Protein AF-A0A6P1J1I1-F1 (afdb_monomer)

Structure (mmCIF, N/CA/C/O backbone):
data_AF-A0A6P1J1I1-F1
#
_entry.id   AF-A0A6P1J1I1-F1
#
loop_
_atom_site.group_PDB
_atom_site.id
_atom_site.type_symbol
_atom_site.label_atom_id
_atom_site.label_alt_id
_atom_site.label_comp_id
_atom_site.label_asym_id
_atom_site.label_entity_id
_atom_site.label_seq_id
_atom_site.pdbx_PDB_ins_code
_atom_site.Cartn_x
_atom_site.Cartn_y
_atom_site.Cartn_z
_atom_site.occupancy
_atom_site.B_iso_or_equiv
_atom_site.auth_seq_id
_atom_site.auth_comp_id
_a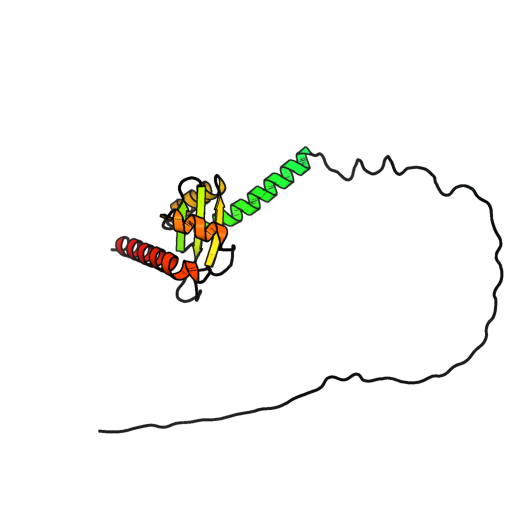tom_site.auth_asym_id
_atom_site.auth_atom_id
_atom_site.pdbx_PDB_model_num
ATOM 1 N N . MET A 1 1 ? -28.962 -5.998 49.643 1.00 39.53 1 MET A N 1
ATOM 2 C CA . MET A 1 1 ? -29.502 -7.226 49.023 1.00 39.53 1 MET A CA 1
ATOM 3 C C . MET A 1 1 ? -28.607 -7.495 47.813 1.00 39.53 1 MET A C 1
ATOM 5 O O . MET A 1 1 ? -28.705 -6.723 46.873 1.00 39.53 1 MET A O 1
ATOM 9 N N . ALA A 1 2 ? -27.535 -8.299 47.877 1.00 38.50 2 ALA A N 1
ATOM 10 C CA . ALA A 1 2 ? -27.416 -9.691 48.373 1.00 38.50 2 ALA A CA 1
ATOM 11 C C . ALA A 1 2 ? -28.240 -10.650 47.475 1.00 38.50 2 ALA A C 1
ATOM 13 O O . ALA A 1 2 ? -29.406 -10.335 47.250 1.00 38.50 2 ALA A O 1
ATOM 14 N N . ASP A 1 3 ? -27.748 -11.750 46.884 1.00 37.94 3 ASP A N 1
ATOM 15 C CA . ASP A 1 3 ? -26.465 -12.495 46.988 1.00 37.94 3 ASP A CA 1
ATOM 16 C C . ASP A 1 3 ? -25.993 -12.979 45.582 1.00 37.94 3 ASP A C 1
ATOM 18 O O . ASP A 1 3 ? -26.804 -12.996 44.662 1.00 37.94 3 ASP A O 1
ATOM 22 N N . VAL A 1 4 ? -24.729 -13.282 45.215 1.00 47.44 4 VAL A N 1
ATOM 23 C CA . VAL A 1 4 ? -23.478 -13.784 45.862 1.00 47.44 4 VAL A CA 1
ATOM 24 C C . VAL A 1 4 ? -23.181 -15.292 45.627 1.00 47.44 4 VAL A C 1
ATOM 26 O O . VAL A 1 4 ? -23.232 -16.114 46.529 1.00 47.44 4 VAL A O 1
ATOM 29 N N . GLY A 1 5 ? -22.764 -15.621 44.388 1.00 36.84 5 GLY A N 1
ATOM 30 C CA . GLY A 1 5 ? -21.644 -16.541 44.068 1.00 36.84 5 GLY A CA 1
ATOM 31 C C . GLY A 1 5 ? -21.771 -18.080 44.194 1.00 36.84 5 GLY A C 1
ATOM 32 O O . GLY A 1 5 ? -22.047 -18.610 45.263 1.00 36.84 5 GLY A O 1
ATOM 33 N N . HIS A 1 6 ? -21.370 -18.799 43.129 1.00 41.72 6 HIS A N 1
ATOM 34 C CA . HIS A 1 6 ? -20.677 -20.115 43.148 1.00 41.72 6 HIS A CA 1
ATOM 35 C C . HIS A 1 6 ? -20.050 -20.361 41.752 1.00 41.72 6 HIS A C 1
ATOM 37 O O . HIS A 1 6 ? -20.768 -20.356 40.762 1.00 41.72 6 HIS A O 1
ATOM 43 N N . THR A 1 7 ? -18.732 -20.360 41.512 1.00 42.22 7 THR A N 1
ATOM 44 C CA . THR A 1 7 ? -17.656 -21.312 41.887 1.00 42.22 7 THR A CA 1
ATOM 45 C C . THR A 1 7 ? -17.843 -22.768 41.441 1.00 42.22 7 THR A C 1
ATOM 47 O O . THR A 1 7 ? -18.512 -23.543 42.116 1.00 42.22 7 THR A O 1
ATOM 50 N N . ALA A 1 8 ? -17.090 -23.181 40.410 1.00 42.81 8 ALA A N 1
ATOM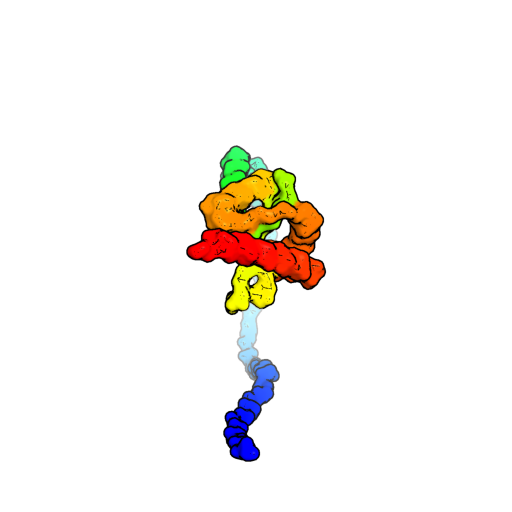 51 C CA . ALA A 1 8 ? -16.662 -24.570 40.211 1.00 42.81 8 ALA A CA 1
ATOM 52 C C . ALA A 1 8 ? -15.301 -24.635 39.478 1.00 42.81 8 ALA A C 1
ATOM 54 O O . ALA A 1 8 ? -15.210 -24.374 38.283 1.00 42.81 8 ALA A O 1
ATOM 55 N N . LYS A 1 9 ? -14.231 -24.995 40.203 1.00 42.97 9 LYS A N 1
ATOM 56 C CA . LYS A 1 9 ? -12.929 -25.403 39.634 1.00 42.97 9 LYS A CA 1
ATOM 57 C C . LYS A 1 9 ? -12.929 -26.919 39.407 1.00 42.97 9 LYS A C 1
ATOM 59 O O . LYS A 1 9 ? -13.390 -27.626 40.300 1.00 42.97 9 LYS A O 1
ATOM 64 N N . ARG A 1 10 ? -12.335 -27.406 38.307 1.00 41.28 10 ARG A N 1
ATOM 65 C CA . ARG A 1 10 ? -11.807 -28.780 38.076 1.00 41.28 10 ARG A CA 1
ATOM 66 C C . ARG A 1 10 ? -11.287 -28.859 36.624 1.00 41.28 10 ARG A C 1
ATOM 68 O O . ARG A 1 10 ? -11.954 -28.322 35.753 1.00 41.28 10 ARG A O 1
ATOM 75 N N . SER A 1 11 ? -10.136 -29.442 36.276 1.00 38.06 11 SER A N 1
ATOM 76 C CA . SER A 1 11 ? -9.112 -30.172 37.051 1.00 38.06 11 SER A CA 1
ATOM 77 C C . SER A 1 11 ? -7.730 -30.016 36.392 1.00 38.06 11 SER A C 1
ATOM 79 O O . SER A 1 11 ? -7.655 -29.839 35.180 1.00 38.06 11 SER A O 1
ATOM 81 N N . LEU A 1 12 ? -6.643 -30.158 37.161 1.00 36.09 12 LEU A N 1
ATOM 82 C CA . LEU A 1 12 ? -5.294 -30.361 36.611 1.00 36.09 12 LEU A CA 1
ATOM 83 C C . LEU A 1 12 ? -5.054 -31.833 36.234 1.00 36.09 12 LEU A C 1
ATOM 85 O O . LEU A 1 12 ? -5.443 -32.710 36.996 1.00 36.09 12 LEU A O 1
ATOM 89 N N . PHE A 1 13 ? -4.315 -32.052 35.144 1.00 32.00 13 PHE A N 1
ATOM 90 C CA . PHE A 1 13 ? -3.411 -33.180 34.839 1.00 32.00 13 PHE A CA 1
ATOM 91 C C . PHE A 1 13 ? -2.512 -32.655 33.696 1.00 32.00 13 PHE A C 1
ATOM 93 O O . PHE A 1 13 ? -3.049 -32.256 32.671 1.00 32.00 13 PHE A O 1
ATOM 100 N N . PHE A 1 14 ? -1.188 -32.481 33.769 1.00 31.92 14 PHE A N 1
ATOM 101 C CA . PHE A 1 14 ? -0.131 -32.971 34.668 1.00 31.92 14 PHE A CA 1
ATOM 102 C C . PHE A 1 14 ? 0.238 -34.461 34.534 1.00 31.92 14 PHE A C 1
ATOM 104 O O . PHE A 1 14 ? 0.086 -35.249 35.461 1.00 31.92 14 PHE A O 1
ATOM 111 N N . ALA A 1 15 ? 0.773 -34.804 33.357 1.00 35.53 15 ALA A N 1
ATOM 112 C CA . ALA A 1 15 ? 1.683 -35.921 33.062 1.00 35.53 15 ALA A CA 1
ATOM 113 C C . ALA A 1 15 ? 2.287 -35.681 31.653 1.00 35.53 15 ALA A C 1
ATOM 115 O O . ALA A 1 15 ? 1.593 -35.125 30.808 1.00 35.53 15 ALA A O 1
ATOM 116 N N . ALA A 1 16 ? 3.520 -36.053 31.300 1.00 36.00 16 ALA A N 1
ATOM 117 C CA . ALA A 1 16 ? 4.703 -36.404 32.092 1.00 36.00 16 ALA A CA 1
ATOM 118 C C . ALA A 1 16 ? 5.974 -36.183 31.231 1.00 36.00 16 ALA A C 1
ATOM 120 O O . ALA A 1 16 ? 5.897 -36.019 30.014 1.00 36.00 16 ALA A O 1
ATOM 121 N N . THR A 1 17 ? 7.138 -36.149 31.876 1.00 34.81 17 THR A N 1
ATOM 122 C CA . THR A 1 17 ? 8.461 -35.844 31.298 1.00 34.81 17 THR A CA 1
ATOM 123 C C . THR A 1 17 ? 9.127 -37.053 30.608 1.00 34.81 17 THR A C 1
ATOM 125 O O . THR A 1 17 ? 8.854 -38.183 30.999 1.00 34.81 17 THR A O 1
ATOM 128 N N . LEU A 1 18 ? 10.120 -36.788 29.733 1.00 35.31 18 LEU A N 1
ATOM 129 C CA . LEU A 1 18 ? 11.154 -37.722 29.202 1.00 35.31 18 LEU A CA 1
ATOM 130 C C . LEU A 1 18 ? 10.646 -38.770 28.174 1.00 35.31 18 LEU A C 1
ATOM 132 O O . LEU A 1 18 ? 9.572 -39.328 28.319 1.00 35.31 18 LEU A O 1
ATOM 136 N N . LEU A 1 19 ? 11.367 -39.085 27.086 1.00 37.41 19 LEU A N 1
ATOM 137 C CA . LEU A 1 19 ? 12.728 -39.638 27.115 1.00 37.41 19 LEU A CA 1
ATOM 138 C C . LEU A 1 19 ? 13.515 -39.461 25.790 1.00 37.41 19 LEU A C 1
ATOM 140 O O . LEU A 1 19 ? 13.065 -39.866 24.722 1.00 37.41 19 LEU A O 1
ATOM 144 N N . TYR A 1 20 ? 14.748 -38.952 25.893 1.00 34.72 20 TYR A N 1
ATOM 145 C CA . TYR A 1 20 ? 15.825 -39.113 24.902 1.00 34.72 20 TYR A CA 1
ATOM 146 C C . TYR A 1 20 ? 16.623 -40.390 25.246 1.00 34.72 20 TYR A C 1
ATOM 148 O O . TYR A 1 20 ? 17.191 -40.446 26.333 1.00 34.72 20 TYR A O 1
ATOM 156 N N . ALA A 1 21 ? 16.701 -41.378 24.345 1.00 36.56 21 ALA A N 1
ATOM 157 C CA . ALA A 1 21 ? 17.720 -42.452 24.280 1.00 36.56 21 ALA A CA 1
ATOM 158 C C . ALA A 1 21 ? 17.437 -43.290 23.012 1.00 36.56 21 ALA A C 1
ATOM 160 O O . ALA A 1 21 ? 16.301 -43.691 22.794 1.00 36.56 21 ALA A O 1
ATOM 161 N N . TRP A 1 22 ? 18.347 -43.518 22.061 1.00 32.12 22 TRP A N 1
ATOM 162 C CA . TRP A 1 22 ? 19.672 -44.146 22.185 1.00 32.12 22 TRP A CA 1
ATOM 163 C C . TRP A 1 22 ? 19.600 -45.576 22.748 1.00 32.12 22 TRP A C 1
ATOM 165 O O . TRP A 1 22 ? 19.985 -45.830 23.886 1.00 32.12 22 TRP A O 1
ATOM 175 N N . CYS A 1 23 ? 19.111 -46.522 21.935 1.00 36.12 23 CYS A N 1
ATOM 176 C CA . CYS A 1 23 ? 19.274 -47.951 22.203 1.00 36.12 23 CYS A CA 1
ATOM 177 C C . CYS A 1 23 ? 20.379 -48.530 21.309 1.00 36.12 23 CYS A C 1
ATOM 179 O O . CYS A 1 23 ? 20.269 -48.596 20.086 1.00 36.12 23 CYS A O 1
ATOM 181 N N . ASN A 1 24 ? 21.473 -48.892 21.966 1.00 35.53 24 ASN A N 1
ATOM 182 C CA . ASN A 1 24 ? 22.699 -49.439 21.409 1.00 35.53 24 ASN A CA 1
ATOM 183 C C . ASN A 1 24 ? 22.526 -50.956 21.191 1.00 35.53 24 ASN A C 1
ATOM 185 O O . ASN A 1 24 ? 22.107 -51.648 22.116 1.00 35.53 24 ASN A O 1
ATOM 189 N N . CYS A 1 25 ? 22.846 -51.484 20.003 1.00 32.28 25 CYS A N 1
ATOM 190 C CA . CYS A 1 25 ? 22.732 -52.916 19.696 1.00 32.28 25 CYS A CA 1
ATOM 191 C C . CYS A 1 25 ? 24.128 -53.521 19.443 1.00 32.28 25 CYS A C 1
ATOM 193 O O . CYS A 1 25 ? 24.715 -53.260 18.389 1.00 32.28 25 CYS A O 1
ATOM 195 N N . PRO A 1 26 ? 24.705 -54.285 20.394 1.00 47.47 26 PRO A N 1
ATOM 196 C CA . PRO A 1 26 ? 26.099 -54.707 20.301 1.00 47.47 26 PRO A CA 1
ATOM 197 C C . PRO A 1 26 ? 26.310 -56.195 19.938 1.00 47.47 26 PRO A C 1
ATOM 199 O O . PRO A 1 26 ? 25.686 -57.086 20.506 1.00 47.47 26 PRO A O 1
ATOM 202 N N . ARG A 1 27 ? 27.379 -56.421 19.151 1.00 38.16 27 ARG A N 1
ATOM 203 C CA . ARG A 1 27 ? 28.412 -57.478 19.330 1.00 38.16 27 ARG A CA 1
ATOM 204 C C . ARG A 1 27 ? 28.373 -58.797 18.509 1.00 38.16 27 ARG A C 1
ATOM 206 O O . 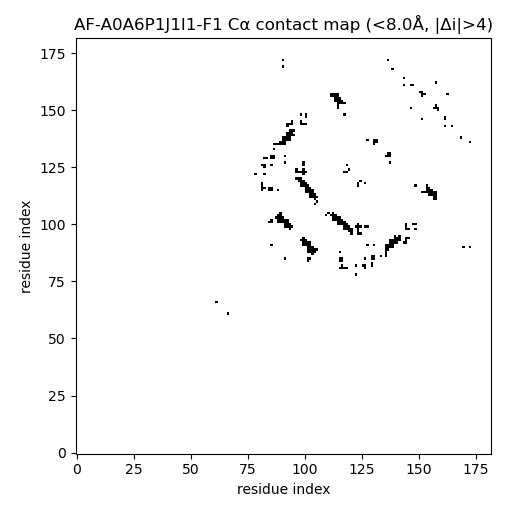ARG A 1 27 ? 27.937 -59.830 18.989 1.00 38.16 27 ARG A O 1
ATOM 213 N N . M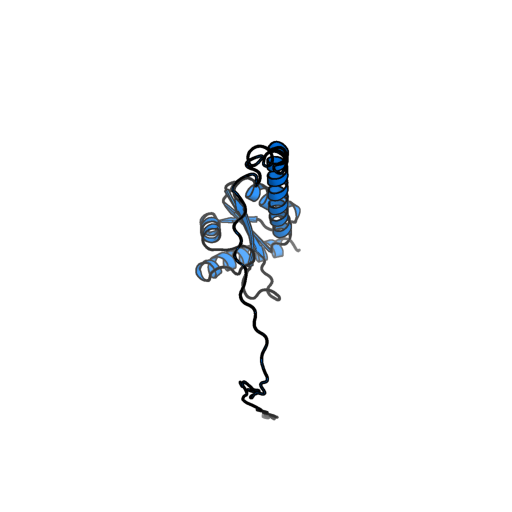ET A 1 28 ? 29.117 -58.745 17.391 1.00 33.81 28 MET A N 1
ATOM 214 C CA . MET A 1 28 ? 30.223 -59.646 16.952 1.00 33.81 28 MET A CA 1
ATOM 215 C C . MET A 1 28 ? 30.020 -61.142 16.601 1.00 33.81 28 MET A C 1
ATOM 217 O O . MET A 1 28 ? 29.488 -61.931 17.369 1.00 33.81 28 MET A O 1
ATOM 221 N N . GLY A 1 29 ? 30.696 -61.535 15.505 1.00 32.44 29 GLY A N 1
ATOM 222 C CA . GLY A 1 29 ? 31.036 -62.911 15.095 1.00 32.44 29 GLY A CA 1
ATOM 223 C C . GLY A 1 29 ? 31.201 -62.993 13.564 1.00 32.44 29 GLY A C 1
ATOM 224 O O . GLY A 1 29 ? 30.211 -63.170 12.876 1.00 32.44 29 GLY A O 1
ATOM 225 N N . SER A 1 30 ? 32.326 -62.644 12.923 1.00 33.50 30 SER A N 1
ATOM 226 C CA . SER A 1 30 ? 33.697 -63.197 12.981 1.00 33.50 30 SER A CA 1
ATOM 227 C C . SER A 1 30 ? 33.860 -64.599 12.372 1.00 33.50 30 SER A C 1
ATOM 229 O O . SER A 1 30 ? 33.752 -65.582 13.096 1.00 33.50 30 SER A O 1
ATOM 231 N N . SER A 1 31 ? 34.204 -64.665 11.077 1.00 34.97 31 SER A N 1
ATOM 232 C CA . SER A 1 31 ? 35.048 -65.684 10.406 1.00 34.97 31 SER A CA 1
ATOM 233 C C . SER A 1 31 ? 35.001 -65.429 8.885 1.00 34.97 31 SER A C 1
ATOM 235 O O . SER A 1 31 ? 33.916 -65.176 8.379 1.00 34.97 31 SER A O 1
ATOM 237 N N . ALA A 1 32 ? 36.022 -65.524 8.033 1.00 39.34 32 ALA A N 1
ATOM 238 C CA . ALA A 1 32 ? 37.486 -65.474 8.068 1.00 39.34 32 ALA A CA 1
ATOM 239 C C . ALA A 1 32 ? 37.951 -65.776 6.616 1.00 39.34 32 ALA A C 1
ATOM 241 O O . ALA A 1 32 ? 37.249 -66.476 5.890 1.00 39.34 32 ALA A O 1
ATOM 242 N N . ASN A 1 33 ? 39.173 -65.358 6.256 1.00 38.25 33 ASN A N 1
ATOM 243 C CA . ASN A 1 33 ? 39.980 -65.831 5.107 1.00 38.25 33 ASN A CA 1
ATOM 244 C C . ASN A 1 33 ? 39.569 -65.413 3.679 1.00 38.25 33 ASN A C 1
ATOM 246 O O . ASN A 1 33 ? 38.405 -65.474 3.306 1.00 38.25 33 ASN A O 1
ATOM 250 N N . GLY A 1 34 ? 40.563 -65.104 2.822 1.00 33.34 34 GLY A N 1
ATOM 251 C CA . GLY A 1 34 ? 40.293 -65.170 1.376 1.00 33.34 34 GLY A CA 1
ATOM 252 C C . GLY A 1 34 ? 41.222 -64.543 0.332 1.00 33.34 34 GLY A C 1
ATOM 253 O O . GLY A 1 34 ? 40.913 -64.723 -0.832 1.00 33.34 34 GLY A O 1
ATOM 254 N N . ILE A 1 35 ? 42.301 -63.830 0.689 1.00 38.91 35 ILE A N 1
ATOM 255 C CA . ILE A 1 35 ? 43.495 -63.520 -0.146 1.00 38.91 35 ILE A CA 1
ATOM 256 C C . ILE A 1 35 ? 43.317 -63.501 -1.692 1.00 38.91 35 ILE A C 1
ATOM 258 O O . ILE A 1 35 ? 43.264 -64.557 -2.322 1.00 38.91 35 ILE A O 1
ATOM 262 N N . LYS A 1 36 ? 43.507 -62.325 -2.318 1.00 36.47 36 LYS A N 1
ATOM 263 C CA . LYS A 1 36 ? 44.490 -62.143 -3.418 1.00 36.47 36 LYS A CA 1
ATOM 264 C C . LYS A 1 36 ? 44.707 -60.664 -3.763 1.00 36.47 36 LYS A C 1
ATOM 266 O O . LYS A 1 36 ? 43.892 -60.045 -4.437 1.00 36.47 36 LYS A O 1
ATOM 271 N N . LEU A 1 37 ? 45.848 -60.120 -3.328 1.00 38.66 37 LEU A N 1
ATOM 272 C CA . LEU A 1 37 ? 46.487 -59.004 -4.029 1.00 38.66 37 LEU A CA 1
ATOM 273 C C . LEU A 1 37 ? 47.228 -59.557 -5.257 1.00 38.66 37 LEU A C 1
ATOM 275 O O . LEU A 1 37 ? 47.770 -60.661 -5.212 1.00 38.66 37 LEU A O 1
ATOM 279 N N . GLY A 1 38 ? 47.268 -58.759 -6.323 1.00 37.44 38 GLY A N 1
ATOM 280 C CA . GLY A 1 38 ? 47.781 -59.128 -7.644 1.00 37.44 38 GLY A CA 1
ATOM 281 C C . GLY A 1 38 ? 46.665 -58.951 -8.684 1.00 37.44 38 GLY A C 1
ATOM 282 O O . GLY A 1 38 ? 45.599 -59.529 -8.524 1.00 37.44 38 GLY A O 1
ATOM 283 N N . THR A 1 39 ? 46.804 -58.128 -9.724 1.00 38.72 39 THR A N 1
ATOM 284 C CA . THR A 1 39 ? 48.052 -57.717 -10.389 1.00 38.72 39 THR A CA 1
ATOM 285 C C . THR A 1 39 ? 47.975 -56.264 -10.860 1.00 38.72 39 THR A C 1
ATOM 287 O O . THR A 1 39 ? 47.004 -55.871 -11.500 1.00 38.72 39 THR A O 1
ATOM 290 N N . ILE A 1 40 ? 49.027 -55.479 -10.611 1.00 49.28 40 ILE A N 1
ATOM 291 C CA . ILE A 1 40 ? 49.252 -54.215 -11.324 1.00 49.28 40 ILE A CA 1
ATOM 292 C C . ILE A 1 40 ? 49.865 -54.575 -12.681 1.00 49.28 40 ILE A C 1
ATOM 294 O O . ILE A 1 40 ? 50.998 -55.049 -12.728 1.00 49.28 40 ILE A O 1
ATOM 298 N N . ILE A 1 41 ? 49.134 -54.349 -13.775 1.00 40.66 41 ILE A N 1
ATOM 299 C CA . ILE A 1 41 ? 49.684 -54.389 -15.137 1.00 40.66 41 ILE A CA 1
ATOM 300 C C . ILE A 1 41 ? 49.445 -53.012 -15.770 1.00 40.66 41 ILE A C 1
ATOM 302 O O . ILE A 1 41 ? 48.287 -52.618 -15.919 1.00 40.66 41 ILE A O 1
ATOM 306 N N . PRO A 1 42 ? 50.496 -52.254 -16.126 1.00 48.75 42 PRO A N 1
ATOM 307 C CA . PRO A 1 42 ? 50.337 -50.958 -16.767 1.00 48.75 42 PRO A CA 1
ATOM 308 C C . PRO A 1 42 ? 50.083 -51.136 -18.268 1.00 48.75 42 PRO A C 1
ATOM 310 O O . PRO A 1 42 ? 50.887 -51.755 -18.964 1.00 48.75 42 PRO A O 1
ATOM 313 N N . VAL A 1 43 ? 49.011 -50.539 -18.794 1.00 48.44 43 VAL A N 1
ATOM 314 C CA . VAL A 1 43 ? 48.782 -50.448 -20.245 1.00 48.44 43 VAL A CA 1
ATOM 315 C C . VAL A 1 43 ? 48.624 -49.002 -20.710 1.00 48.44 43 VAL A C 1
ATOM 317 O O . VAL A 1 43 ? 47.560 -48.404 -20.643 1.00 48.44 43 VAL A O 1
ATOM 320 N N . SER A 1 44 ? 49.750 -48.495 -21.215 1.00 39.97 44 SER A N 1
ATOM 321 C CA . SER A 1 44 ? 49.895 -47.580 -22.353 1.00 39.97 44 SER A CA 1
ATOM 322 C C . SER A 1 44 ? 49.021 -46.321 -22.438 1.00 39.97 44 SER A C 1
ATOM 324 O O . SER A 1 44 ? 47.861 -46.345 -22.837 1.00 39.97 44 SER A O 1
ATOM 326 N N . SER A 1 45 ? 49.695 -45.178 -22.313 1.00 55.50 45 SER A N 1
ATOM 327 C CA . SER A 1 45 ? 49.236 -43.867 -22.770 1.00 55.50 45 SER A CA 1
ATOM 328 C C . SER A 1 45 ? 48.818 -43.849 -24.250 1.00 55.50 45 SER A C 1
ATOM 330 O O . SER A 1 45 ? 49.677 -43.790 -25.142 1.00 55.50 45 SER A O 1
ATOM 332 N N . ARG A 1 46 ? 47.504 -43.808 -24.504 1.00 50.81 46 ARG A N 1
ATOM 333 C CA . ARG A 1 46 ? 46.851 -42.996 -25.549 1.00 50.81 46 ARG A CA 1
ATOM 334 C C . ARG A 1 46 ? 45.320 -43.078 -25.438 1.00 50.81 46 ARG A C 1
ATOM 336 O O . ARG A 1 46 ? 44.778 -44.065 -24.965 1.00 50.81 46 ARG A O 1
ATOM 343 N N . ASP A 1 47 ? 44.664 -42.009 -25.881 1.00 47.91 47 ASP A N 1
ATOM 344 C CA . ASP A 1 47 ? 43.258 -41.977 -26.307 1.00 47.91 47 ASP A CA 1
ATOM 345 C C . ASP A 1 47 ? 42.141 -42.180 -25.259 1.00 47.91 47 ASP A C 1
ATOM 347 O O . ASP A 1 47 ? 41.211 -42.955 -25.461 1.00 47.91 47 ASP A O 1
ATOM 351 N N . ILE A 1 48 ? 42.108 -41.318 -24.232 1.00 47.03 48 ILE A N 1
ATOM 352 C CA . ILE A 1 48 ? 40.818 -40.812 -23.712 1.00 47.03 48 ILE A CA 1
ATOM 353 C C . ILE A 1 48 ? 40.611 -39.361 -24.177 1.00 47.03 48 ILE A C 1
ATOM 355 O O . ILE A 1 48 ? 40.882 -38.387 -23.482 1.00 47.03 48 ILE A O 1
ATOM 359 N N . ILE A 1 49 ? 40.160 -39.272 -25.432 1.00 52.16 49 ILE A N 1
ATOM 360 C CA . ILE A 1 49 ? 39.254 -38.259 -26.004 1.00 52.16 49 ILE A CA 1
ATOM 361 C C . ILE A 1 49 ? 39.541 -36.799 -25.597 1.00 52.16 49 ILE A C 1
ATOM 363 O O . ILE A 1 49 ? 38.793 -36.144 -24.873 1.00 52.16 49 ILE A O 1
ATOM 367 N N . LYS A 1 50 ? 40.592 -36.232 -26.199 1.00 49.91 50 LYS A N 1
ATOM 368 C CA . LYS A 1 50 ? 40.891 -34.788 -26.201 1.00 49.91 50 LYS A CA 1
ATOM 369 C C . LYS A 1 50 ? 40.072 -34.033 -27.269 1.00 49.91 50 LYS A C 1
ATOM 371 O O . LYS A 1 50 ? 40.637 -33.293 -28.070 1.00 49.91 50 LYS A O 1
ATOM 376 N N . ILE A 1 51 ? 38.752 -34.242 -27.336 1.00 51.16 51 ILE A N 1
ATOM 377 C CA . ILE A 1 51 ? 37.863 -33.595 -28.324 1.00 51.16 51 ILE A CA 1
ATOM 378 C C . ILE A 1 51 ? 36.515 -33.214 -27.676 1.00 51.16 51 ILE A C 1
ATOM 380 O O . ILE A 1 51 ? 35.938 -34.006 -26.944 1.00 51.16 51 ILE A O 1
ATOM 384 N N . ALA A 1 52 ? 36.006 -32.020 -28.026 1.00 45.62 52 ALA A N 1
ATOM 385 C CA . ALA A 1 52 ? 34.612 -31.534 -27.909 1.00 45.62 52 ALA A CA 1
ATOM 386 C C . ALA A 1 52 ? 34.191 -30.556 -26.781 1.00 45.62 52 ALA A C 1
ATOM 388 O O . ALA A 1 52 ? 33.116 -29.964 -26.919 1.00 45.62 52 ALA A O 1
ATOM 389 N N . SER A 1 53 ? 35.014 -30.214 -25.779 1.00 41.03 53 SER A N 1
ATOM 390 C CA . SER A 1 53 ? 34.655 -29.174 -24.774 1.00 41.03 53 SER A CA 1
ATOM 391 C C . SER A 1 53 ? 34.745 -27.716 -25.288 1.00 41.03 53 SER A C 1
ATOM 393 O O . SER A 1 53 ? 35.255 -26.822 -24.613 1.00 41.03 53 SER A O 1
ATOM 395 N N . SER A 1 54 ? 34.272 -27.450 -26.510 1.00 47.81 54 SER A N 1
ATOM 396 C CA . SER A 1 54 ? 34.142 -26.091 -27.079 1.00 47.81 54 SER A CA 1
ATOM 397 C C . SER A 1 54 ? 33.008 -25.935 -28.108 1.00 47.81 54 SER A C 1
ATOM 399 O O . SER A 1 54 ? 32.882 -24.873 -28.715 1.00 47.81 54 SER A O 1
ATOM 401 N N . LYS A 1 55 ? 32.176 -26.967 -28.340 1.00 46.06 55 LYS A N 1
ATOM 402 C CA . LYS A 1 55 ? 31.052 -26.910 -29.305 1.00 46.06 55 LYS A CA 1
ATOM 403 C C . LYS A 1 55 ? 29.708 -27.442 -28.774 1.00 46.06 55 LYS A C 1
ATOM 405 O O . LYS A 1 55 ? 28.772 -27.567 -29.551 1.00 46.06 55 LYS A O 1
ATOM 410 N N . ALA A 1 56 ? 29.584 -27.676 -27.464 1.00 41.06 56 ALA A N 1
ATOM 411 C CA . ALA A 1 56 ? 28.359 -28.177 -26.817 1.00 41.06 56 ALA A CA 1
ATOM 412 C C . ALA A 1 56 ? 27.727 -27.205 -25.790 1.00 41.06 56 ALA A C 1
ATOM 414 O O . ALA A 1 56 ? 26.864 -27.601 -25.020 1.00 41.06 56 ALA A O 1
ATOM 415 N N . TYR A 1 57 ? 28.122 -25.924 -25.792 1.00 47.03 57 TYR A N 1
ATOM 416 C CA . TYR A 1 57 ? 27.567 -24.874 -24.911 1.00 47.03 57 TYR A CA 1
ATOM 417 C C . TYR A 1 57 ? 26.743 -23.802 -25.655 1.00 47.03 57 TYR A C 1
ATOM 419 O O . TYR A 1 57 ? 26.435 -22.762 -25.092 1.00 47.03 57 TYR A O 1
ATOM 427 N N . LYS A 1 58 ? 26.373 -24.034 -26.925 1.00 51.12 58 LYS A N 1
ATOM 428 C CA . LYS A 1 58 ? 25.661 -23.050 -27.774 1.00 51.12 58 LYS A CA 1
ATOM 429 C C . LYS A 1 58 ? 24.207 -23.413 -28.121 1.00 51.12 58 LYS A C 1
ATOM 431 O O . LYS A 1 58 ? 23.641 -22.815 -29.026 1.00 51.12 58 LYS A O 1
ATOM 436 N N . GLN A 1 59 ? 23.621 -24.409 -27.451 1.00 50.22 59 GLN A N 1
ATOM 437 C CA . GLN A 1 59 ? 22.241 -24.867 -27.713 1.00 50.22 59 GLN A CA 1
ATOM 438 C C . GLN A 1 59 ? 21.360 -24.989 -26.455 1.00 50.22 59 GLN A C 1
ATOM 440 O O . GLN A 1 59 ? 20.155 -25.171 -26.583 1.00 50.22 59 GLN A O 1
ATOM 445 N N . ALA A 1 60 ? 21.924 -24.856 -25.248 1.00 54.88 60 ALA A N 1
ATOM 446 C CA . ALA A 1 60 ? 21.148 -24.797 -24.001 1.00 54.88 60 ALA A CA 1
ATOM 447 C C . ALA A 1 60 ? 20.657 -23.372 -23.670 1.00 54.88 60 ALA A C 1
ATOM 449 O O . ALA A 1 60 ? 19.702 -23.191 -22.916 1.00 54.88 60 ALA A O 1
ATOM 450 N N . GLU A 1 61 ? 21.296 -22.354 -24.250 1.00 56.34 61 GLU A N 1
ATOM 451 C CA . GLU A 1 61 ? 20.859 -20.964 -24.172 1.00 56.34 61 GLU A CA 1
ATOM 452 C C . GLU A 1 61 ? 19.899 -20.691 -25.332 1.00 56.34 61 GLU A C 1
ATOM 454 O O . GLU A 1 61 ? 20.321 -20.441 -26.460 1.00 56.34 61 GLU A O 1
ATOM 459 N N . GLY A 1 62 ? 18.594 -20.782 -25.060 1.00 62.84 62 GLY A N 1
ATOM 460 C CA . GLY A 1 62 ? 17.577 -20.297 -25.994 1.00 62.84 62 GLY A CA 1
ATOM 461 C C . GLY A 1 62 ? 17.780 -18.809 -26.300 1.00 62.84 62 GLY A C 1
ATOM 462 O O . GLY A 1 62 ? 18.335 -18.086 -25.469 1.00 62.84 62 GLY A O 1
ATOM 463 N N . ASP A 1 63 ? 17.323 -18.380 -27.481 1.00 79.88 63 ASP A N 1
ATOM 464 C CA . ASP A 1 63 ? 17.527 -17.033 -28.033 1.00 79.88 63 ASP A CA 1
ATOM 465 C C . ASP A 1 63 ? 17.424 -15.934 -26.949 1.00 79.88 63 ASP A C 1
ATOM 467 O O . ASP A 1 63 ? 16.448 -15.925 -26.182 1.00 79.88 63 ASP A O 1
ATOM 471 N N . PRO A 1 64 ? 18.405 -15.011 -26.843 1.00 78.81 64 PRO A N 1
ATOM 472 C CA . PRO A 1 64 ? 18.375 -13.949 -25.842 1.00 78.81 64 PRO A CA 1
ATOM 473 C C . PRO A 1 64 ? 17.066 -13.151 -25.868 1.00 78.81 64 PRO A C 1
ATOM 475 O O . PRO A 1 64 ? 16.583 -12.769 -24.804 1.00 78.81 64 PRO A O 1
ATOM 478 N N . HIS A 1 65 ? 16.435 -12.968 -27.030 1.00 80.38 65 HIS A N 1
ATOM 479 C CA . HIS A 1 65 ? 15.128 -12.330 -27.159 1.00 80.38 65 HIS A CA 1
ATOM 480 C C . HIS A 1 65 ? 14.036 -13.095 -26.393 1.00 80.38 65 HIS A C 1
ATOM 482 O O . HIS A 1 65 ? 13.303 -12.497 -25.607 1.00 80.38 65 HIS A O 1
ATOM 488 N N . ILE A 1 66 ? 13.998 -14.428 -26.505 1.00 80.31 66 ILE A N 1
ATOM 489 C CA . ILE A 1 66 ? 13.078 -15.294 -25.747 1.00 80.31 66 ILE A CA 1
ATOM 490 C C . ILE A 1 66 ? 13.397 -15.256 -24.245 1.00 80.31 66 ILE A C 1
ATOM 492 O O . ILE A 1 66 ? 12.484 -15.248 -23.418 1.00 80.31 66 ILE A O 1
ATOM 496 N N . LYS A 1 67 ? 14.676 -15.181 -23.853 1.00 81.69 67 LYS A N 1
ATOM 497 C CA . LYS A 1 67 ? 15.073 -15.014 -22.442 1.00 81.69 67 LYS A CA 1
ATOM 498 C C . LYS A 1 67 ? 14.608 -13.666 -21.874 1.00 81.69 67 LYS A C 1
ATOM 500 O O . LYS A 1 67 ? 14.088 -13.628 -20.759 1.00 81.69 67 LYS A O 1
ATOM 505 N N . HIS A 1 68 ? 14.750 -12.581 -22.636 1.00 85.88 68 HIS A N 1
ATOM 506 C CA . HIS A 1 68 ? 14.260 -11.253 -22.261 1.00 85.88 68 HIS A CA 1
ATOM 507 C C . HIS A 1 68 ? 12.729 -11.212 -22.186 1.00 85.88 68 HIS A C 1
ATOM 509 O O . HIS A 1 68 ? 12.200 -10.754 -21.177 1.00 85.88 68 HIS A O 1
ATOM 515 N N . GLN A 1 69 ? 12.025 -11.768 -23.175 1.00 85.69 69 GLN A N 1
ATOM 516 C CA . GLN A 1 69 ? 10.563 -11.845 -23.198 1.00 85.69 69 GLN A CA 1
ATOM 517 C C . GLN A 1 69 ? 10.011 -12.654 -22.014 1.00 85.69 69 GLN A C 1
ATOM 519 O O . GLN A 1 69 ? 9.098 -12.200 -21.330 1.00 85.69 69 GLN A O 1
ATOM 524 N N . ARG A 1 70 ? 10.605 -13.816 -21.699 1.00 83.44 70 ARG A N 1
ATOM 525 C CA . ARG A 1 70 ? 10.216 -14.625 -20.528 1.00 83.44 70 ARG A CA 1
ATOM 526 C C . ARG A 1 70 ? 10.474 -13.900 -19.207 1.00 83.44 70 ARG A C 1
ATOM 528 O O . ARG A 1 70 ? 9.667 -14.023 -18.291 1.00 83.44 70 ARG A O 1
ATOM 535 N N . LYS A 1 71 ? 11.570 -13.135 -19.101 1.00 86.94 71 LYS A N 1
ATOM 536 C CA . LYS A 1 71 ? 11.838 -12.294 -17.924 1.00 86.94 71 LYS A CA 1
ATOM 537 C C . LYS A 1 71 ? 10.804 -11.170 -17.798 1.00 86.94 71 LYS A C 1
ATOM 539 O O . LYS A 1 71 ? 10.312 -10.956 -16.697 1.00 86.94 71 LYS A O 1
ATOM 544 N N . HIS A 1 72 ? 10.474 -10.495 -18.899 1.00 86.06 72 HIS A N 1
ATOM 545 C CA . HIS A 1 72 ? 9.485 -9.416 -18.933 1.00 86.06 72 HIS A CA 1
ATOM 546 C C . HIS A 1 72 ? 8.113 -9.915 -18.473 1.00 86.06 72 HIS A C 1
ATOM 548 O O . HIS A 1 72 ? 7.607 -9.435 -17.464 1.00 86.06 72 HIS A O 1
ATOM 554 N N . LEU A 1 73 ? 7.605 -10.980 -19.104 1.00 84.75 73 LEU A N 1
ATOM 555 C CA . LEU A 1 73 ? 6.329 -11.608 -18.757 1.00 84.75 73 LEU A CA 1
ATOM 556 C C . LEU A 1 73 ? 6.274 -12.039 -17.283 1.00 84.75 73 LEU A C 1
ATOM 558 O O . LEU A 1 73 ? 5.281 -11.815 -16.601 1.00 84.75 73 LEU A O 1
ATOM 562 N N . HIS A 1 74 ? 7.359 -12.615 -16.755 1.00 83.81 74 HIS A N 1
ATOM 563 C CA . HIS A 1 74 ? 7.421 -12.984 -15.341 1.00 83.81 74 HIS A CA 1
ATOM 564 C C . HIS A 1 74 ? 7.389 -11.761 -14.405 1.00 83.81 74 HIS A C 1
ATOM 566 O O . HIS A 1 74 ? 6.746 -11.810 -13.359 1.00 83.81 74 HIS A O 1
ATOM 572 N N . GLN A 1 75 ? 8.048 -10.657 -14.773 1.00 84.25 75 GLN A N 1
ATOM 573 C CA . GLN A 1 75 ? 7.977 -9.405 -14.014 1.00 84.25 75 GLN A CA 1
ATOM 574 C C . GLN A 1 75 ? 6.583 -8.765 -14.091 1.00 84.25 75 GLN A C 1
ATOM 576 O O . GLN A 1 75 ? 6.125 -8.229 -13.085 1.00 84.25 75 GLN A O 1
ATOM 581 N N . GLU A 1 76 ? 5.899 -8.852 -15.233 1.00 83.88 76 GLU A N 1
ATOM 582 C CA . GLU A 1 76 ? 4.512 -8.401 -15.399 1.00 83.88 76 GLU A CA 1
ATOM 583 C C . GLU A 1 76 ? 3.559 -9.198 -14.501 1.00 83.88 76 GLU A C 1
ATOM 585 O O . GLU A 1 76 ? 2.872 -8.592 -13.686 1.00 83.88 76 GLU A O 1
ATOM 590 N N . MET A 1 77 ? 3.616 -10.534 -14.524 1.00 83.00 77 MET A N 1
ATOM 591 C CA . MET A 1 77 ? 2.811 -11.403 -13.647 1.00 83.00 77 MET A CA 1
ATOM 592 C C . MET A 1 77 ? 2.987 -11.085 -12.149 1.00 83.00 77 MET A C 1
ATOM 594 O O . MET A 1 77 ? 2.024 -11.078 -11.381 1.00 83.00 77 MET A O 1
ATOM 598 N N . LEU A 1 78 ? 4.221 -10.813 -11.703 1.00 82.06 78 LEU A N 1
ATOM 599 C CA . LEU A 1 78 ? 4.491 -10.426 -10.310 1.00 82.06 78 LEU A CA 1
ATOM 600 C C . LEU A 1 78 ? 3.892 -9.050 -9.967 1.00 82.06 78 LEU A C 1
ATOM 602 O O . LEU A 1 78 ? 3.428 -8.835 -8.847 1.00 82.06 78 LEU A O 1
ATOM 606 N N . GLN A 1 79 ? 3.889 -8.123 -10.926 1.00 83.38 79 GLN A N 1
ATOM 607 C CA . GLN A 1 79 ? 3.295 -6.794 -10.777 1.00 83.38 79 GLN A CA 1
ATOM 608 C C . GLN A 1 79 ? 1.762 -6.848 -10.787 1.00 83.38 79 GLN A C 1
ATOM 610 O O . GLN A 1 79 ? 1.135 -6.163 -9.982 1.00 83.38 79 GLN A O 1
ATOM 615 N N . GLU A 1 80 ? 1.160 -7.689 -11.630 1.00 85.19 80 GLU A N 1
ATOM 616 C CA . GLU A 1 80 ? -0.281 -7.972 -11.637 1.00 85.19 80 GLU A CA 1
ATOM 617 C C . GLU A 1 80 ? -0.746 -8.481 -10.269 1.00 85.19 80 GLU A C 1
ATOM 619 O O . GLU A 1 80 ? -1.698 -7.942 -9.710 1.00 85.19 80 GLU A O 1
ATOM 624 N N . GLY A 1 81 ? -0.011 -9.417 -9.656 1.00 87.25 81 GLY A N 1
ATOM 625 C CA . GLY A 1 81 ? -0.307 -9.896 -8.302 1.00 87.25 81 GLY A CA 1
ATOM 626 C C . GLY A 1 81 ? -0.358 -8.781 -7.245 1.00 87.25 81 GLY A C 1
ATOM 627 O O . GLY A 1 81 ? -1.234 -8.788 -6.380 1.00 87.25 81 GLY A O 1
ATOM 628 N N . ALA A 1 82 ? 0.528 -7.782 -7.327 1.00 86.94 82 ALA A N 1
ATOM 629 C CA . ALA A 1 82 ? 0.504 -6.619 -6.434 1.00 86.94 82 ALA A CA 1
ATOM 630 C C . ALA A 1 82 ? -0.701 -5.689 -6.694 1.00 86.94 82 ALA A C 1
ATOM 632 O O . ALA A 1 82 ? -1.267 -5.121 -5.755 1.00 86.94 82 ALA A O 1
ATOM 633 N N . VAL A 1 83 ? -1.127 -5.555 -7.954 1.00 91.56 83 VAL A N 1
ATOM 634 C CA . VAL A 1 83 ? -2.319 -4.783 -8.337 1.00 91.56 83 VAL A CA 1
ATOM 635 C C . VAL A 1 83 ? -3.602 -5.477 -7.860 1.00 91.56 83 VAL A C 1
ATOM 637 O O . VAL A 1 83 ? -4.442 -4.824 -7.243 1.00 91.56 83 VAL A O 1
ATOM 640 N N . GLU A 1 84 ? -3.730 -6.795 -8.033 1.00 92.25 84 GLU A N 1
ATOM 641 C CA . GLU A 1 84 ? -4.893 -7.556 -7.547 1.00 92.25 84 GLU A CA 1
ATOM 642 C C . GLU A 1 84 ? -5.011 -7.531 -6.019 1.00 92.25 84 GLU A C 1
ATOM 644 O O . GLU A 1 84 ? -6.095 -7.295 -5.481 1.00 92.25 84 GLU A O 1
ATOM 649 N N . LYS A 1 85 ? -3.891 -7.674 -5.297 1.00 92.69 85 LYS A N 1
ATOM 650 C CA . LYS A 1 85 ? -3.863 -7.481 -3.838 1.00 92.69 85 LYS A CA 1
ATOM 651 C C . LYS A 1 85 ? -4.328 -6.080 -3.424 1.00 92.69 85 LYS A C 1
ATOM 653 O O . LYS A 1 85 ? -5.002 -5.935 -2.409 1.00 92.69 85 LYS A O 1
ATOM 658 N N . THR A 1 86 ? -4.017 -5.050 -4.214 1.00 92.81 86 THR A N 1
ATOM 659 C CA . THR A 1 86 ? -4.432 -3.666 -3.923 1.00 92.81 86 THR A CA 1
ATOM 660 C C . THR A 1 86 ? -5.954 -3.492 -3.965 1.00 92.81 86 THR A C 1
ATOM 662 O O . THR A 1 86 ? -6.492 -2.737 -3.158 1.00 92.81 86 THR A O 1
ATOM 665 N N . ARG A 1 87 ? -6.672 -4.229 -4.826 1.00 93.06 87 ARG A N 1
ATOM 666 C CA . ARG A 1 87 ? -8.148 -4.179 -4.899 1.00 93.06 87 ARG A CA 1
ATOM 667 C C . ARG A 1 87 ? -8.848 -4.670 -3.629 1.00 93.06 87 ARG A C 1
ATOM 669 O O . ARG A 1 87 ? -9.992 -4.305 -3.389 1.00 93.06 87 ARG A O 1
ATOM 676 N N . GLN A 1 88 ? -8.168 -5.494 -2.830 1.00 91.94 88 GLN A N 1
ATOM 677 C CA . GLN A 1 88 ? -8.680 -6.066 -1.578 1.00 91.94 88 GLN A CA 1
ATOM 678 C C . GLN A 1 88 ? -8.264 -5.255 -0.339 1.00 91.94 88 GLN A C 1
ATOM 680 O O . GLN A 1 88 ? -8.605 -5.624 0.783 1.00 91.94 88 GLN A O 1
ATOM 685 N N . ALA A 1 89 ? -7.505 -4.170 -0.514 1.00 93.50 89 ALA A N 1
ATOM 686 C CA . ALA A 1 89 ? -7.006 -3.359 0.588 1.00 93.50 89 ALA A CA 1
ATOM 687 C C . ALA A 1 89 ? -8.120 -2.535 1.255 1.00 93.50 89 ALA A C 1
ATOM 689 O O . ALA A 1 89 ? -9.043 -2.049 0.604 1.00 93.50 89 ALA A O 1
ATOM 690 N N . SER A 1 90 ? -7.996 -2.305 2.563 1.00 91.75 90 SER A N 1
ATOM 691 C CA . SER A 1 90 ? -8.901 -1.416 3.302 1.00 91.75 90 SER A CA 1
ATOM 692 C C . SER A 1 90 ? -8.663 0.054 2.939 1.00 91.75 90 SER A C 1
ATOM 694 O O . SER A 1 90 ? -9.616 0.838 2.934 1.00 91.75 90 SER A O 1
ATOM 696 N N . ALA A 1 91 ? -7.406 0.410 2.642 1.00 93.06 91 ALA A N 1
ATOM 697 C CA . ALA A 1 91 ? -6.955 1.748 2.265 1.00 93.06 91 ALA A CA 1
ATOM 698 C C . ALA A 1 91 ? -5.652 1.703 1.443 1.00 93.06 91 ALA A C 1
ATOM 700 O O . ALA A 1 91 ? -4.841 0.785 1.600 1.00 93.06 91 ALA A O 1
ATOM 701 N N . VAL A 1 92 ? -5.412 2.730 0.620 1.00 94.38 92 VAL A N 1
ATOM 702 C CA . VAL A 1 92 ? -4.140 2.921 -0.103 1.00 94.38 92 VAL A CA 1
ATOM 703 C C . VAL A 1 92 ? -3.526 4.274 0.243 1.00 94.38 92 VAL A C 1
ATOM 705 O O . VAL A 1 92 ? -4.161 5.312 0.079 1.00 94.38 92 VAL A O 1
ATOM 708 N N . ILE A 1 93 ? -2.269 4.269 0.682 1.00 94.50 93 ILE A N 1
ATOM 709 C CA . ILE A 1 93 ? -1.482 5.470 0.985 1.00 94.50 93 ILE A CA 1
ATOM 710 C C . ILE A 1 93 ? -0.561 5.770 -0.195 1.00 94.50 93 ILE A C 1
ATOM 712 O O . ILE A 1 93 ? 0.067 4.870 -0.755 1.00 94.50 93 ILE A O 1
ATOM 716 N N . THR A 1 94 ? -0.473 7.042 -0.581 1.00 94.44 94 THR A N 1
ATOM 717 C CA . THR A 1 94 ? 0.247 7.476 -1.782 1.00 94.44 94 THR A CA 1
ATOM 718 C C . THR A 1 94 ? 1.167 8.670 -1.547 1.00 94.44 94 THR A C 1
ATOM 720 O O . THR A 1 94 ? 0.865 9.594 -0.786 1.00 94.44 94 THR A O 1
ATOM 723 N N . ASN A 1 95 ? 2.279 8.666 -2.281 1.00 92.19 95 ASN A N 1
ATOM 724 C CA . ASN A 1 95 ? 3.076 9.844 -2.609 1.00 92.19 95 ASN A CA 1
ATOM 725 C C . ASN A 1 95 ? 2.925 10.061 -4.130 1.00 92.19 95 ASN A C 1
ATOM 727 O O . ASN A 1 95 ? 3.315 9.154 -4.876 1.00 92.19 95 ASN A O 1
ATOM 731 N N . PRO A 1 96 ? 2.341 11.182 -4.608 1.00 78.19 96 PRO A N 1
ATOM 732 C CA . PRO A 1 96 ? 1.917 11.334 -5.999 1.00 78.19 96 PRO A CA 1
ATOM 733 C C . PRO A 1 96 ? 2.996 10.953 -7.008 1.00 78.19 96 PRO A C 1
ATOM 735 O O . PRO A 1 96 ? 4.150 11.348 -6.873 1.00 78.19 96 PRO A O 1
ATOM 738 N N . THR A 1 97 ? 2.618 10.169 -8.020 1.00 73.50 97 THR A N 1
ATOM 739 C CA . THR A 1 97 ? 3.489 9.634 -9.093 1.00 73.50 97 THR A CA 1
ATOM 740 C C . THR A 1 97 ? 4.685 8.766 -8.667 1.00 73.50 97 THR A C 1
ATOM 742 O O . THR A 1 97 ? 5.338 8.190 -9.534 1.00 73.50 97 THR A O 1
ATOM 745 N N . HIS A 1 98 ? 4.954 8.611 -7.367 1.00 87.06 98 HIS A N 1
ATOM 746 C CA . HIS A 1 98 ? 6.170 7.967 -6.871 1.00 87.06 98 HIS A CA 1
ATOM 747 C C . HIS A 1 98 ? 5.911 6.662 -6.126 1.00 87.06 98 HIS A C 1
ATOM 749 O O . HIS A 1 98 ? 6.514 5.661 -6.493 1.00 87.06 98 HIS A O 1
ATOM 755 N N . LEU A 1 99 ? 5.037 6.654 -5.111 1.00 93.62 99 LEU A N 1
ATOM 756 C CA . LEU A 1 99 ? 4.839 5.511 -4.207 1.00 93.62 99 LEU A CA 1
ATOM 757 C C . LEU A 1 99 ? 3.346 5.220 -4.016 1.00 93.62 99 LEU A C 1
ATOM 759 O O . LEU A 1 99 ? 2.559 6.153 -3.832 1.00 93.62 99 LEU A O 1
ATOM 763 N N . ALA A 1 100 ? 2.977 3.940 -3.977 1.00 94.44 100 ALA A N 1
ATOM 764 C CA . ALA A 1 100 ? 1.677 3.474 -3.499 1.00 94.44 100 ALA A CA 1
ATOM 765 C C . ALA A 1 100 ? 1.863 2.279 -2.558 1.00 94.44 100 ALA A C 1
ATOM 767 O O . ALA A 1 100 ? 2.652 1.374 -2.838 1.00 94.44 100 ALA A O 1
ATOM 768 N N . ILE A 1 101 ? 1.136 2.286 -1.442 1.00 94.88 101 ILE A N 1
ATOM 769 C CA . ILE A 1 101 ? 1.210 1.267 -0.393 1.00 94.88 101 ILE A CA 1
ATOM 770 C C . ILE A 1 101 ? -0.213 0.880 -0.004 1.00 94.88 101 ILE A C 1
ATOM 772 O O . ILE A 1 101 ? -1.005 1.726 0.409 1.00 94.88 101 ILE A O 1
ATOM 776 N N . ALA A 1 102 ? -0.538 -0.397 -0.170 1.00 95.12 102 ALA A N 1
ATOM 777 C CA . ALA A 1 102 ? -1.854 -0.963 0.077 1.00 95.12 102 ALA A CA 1
ATOM 778 C C . ALA A 1 102 ? -1.882 -1.645 1.451 1.00 95.12 102 ALA A C 1
ATOM 780 O O . ALA A 1 102 ? -1.077 -2.542 1.714 1.00 95.12 102 ALA A O 1
ATOM 781 N N . ILE A 1 103 ? -2.811 -1.231 2.315 1.00 94.06 103 ILE A N 1
ATOM 782 C CA . ILE A 1 103 ? -2.950 -1.740 3.685 1.00 94.06 103 ILE A CA 1
ATOM 783 C C . ILE A 1 103 ? -4.277 -2.480 3.825 1.00 94.06 103 ILE A C 1
ATOM 785 O O . ILE A 1 103 ? -5.338 -1.945 3.497 1.00 94.06 103 ILE A O 1
ATOM 789 N N . LEU A 1 104 ? -4.220 -3.688 4.379 1.00 92.81 104 LEU A N 1
ATOM 790 C CA . LEU A 1 104 ? -5.382 -4.405 4.884 1.00 92.81 104 LEU A CA 1
ATOM 791 C C . LEU A 1 104 ? -5.477 -4.221 6.396 1.00 92.81 104 LEU A C 1
ATOM 793 O O . LEU A 1 104 ? -4.510 -4.429 7.127 1.00 92.81 104 LEU A O 1
ATOM 797 N N . TYR A 1 105 ? -6.667 -3.862 6.856 1.00 92.12 105 TYR A N 1
ATOM 798 C CA . TYR A 1 105 ? -7.031 -3.924 8.261 1.00 92.12 105 TYR A CA 1
ATOM 799 C C . TYR A 1 105 ? -8.486 -4.357 8.392 1.00 92.12 105 TYR A C 1
ATOM 801 O O . TYR A 1 105 ? -9.379 -3.766 7.780 1.00 92.12 105 TYR A O 1
ATOM 809 N N . ASP A 1 106 ? -8.685 -5.387 9.200 1.00 89.69 106 ASP A N 1
ATOM 810 C CA . ASP A 1 106 ? -9.957 -5.986 9.564 1.00 89.69 106 ASP A CA 1
ATOM 811 C C . ASP A 1 106 ? -9.935 -6.209 11.084 1.00 89.69 106 ASP A C 1
ATOM 813 O O . ASP A 1 106 ? -9.051 -6.897 11.601 1.00 89.69 106 ASP A O 1
ATOM 817 N N . LYS A 1 107 ? -10.889 -5.599 11.795 1.00 85.44 107 LYS A N 1
ATOM 818 C CA . LYS A 1 107 ? -10.953 -5.595 13.266 1.00 85.44 107 LYS A CA 1
ATOM 819 C C . LYS A 1 107 ? -11.123 -6.995 13.862 1.00 85.44 107 LYS A C 1
ATOM 821 O O . LYS A 1 107 ? -10.671 -7.221 14.981 1.00 85.44 107 LYS A O 1
ATOM 826 N N . ASP A 1 108 ? -11.725 -7.919 13.113 1.00 87.31 108 ASP A N 1
ATOM 827 C CA . ASP A 1 108 ? -12.025 -9.275 13.575 1.00 87.31 108 ASP A CA 1
ATOM 828 C C . ASP A 1 108 ? -10.935 -10.281 13.172 1.00 87.31 108 ASP A C 1
ATOM 830 O O . ASP A 1 108 ? -10.743 -11.294 13.847 1.00 87.31 108 ASP A O 1
ATOM 834 N N . LYS A 1 109 ? -10.214 -10.023 12.067 1.00 86.00 109 LYS A N 1
ATOM 835 C CA . LYS A 1 109 ? -9.220 -10.962 11.506 1.00 86.00 109 LYS A CA 1
ATOM 836 C C . LYS A 1 109 ? -7.763 -10.589 11.769 1.00 86.00 109 LYS A C 1
ATOM 838 O O . LYS A 1 109 ? -6.928 -11.486 11.871 1.00 86.00 109 LYS A O 1
ATOM 843 N N . THR A 1 110 ? -7.428 -9.299 11.822 1.00 83.50 110 THR A N 1
ATOM 844 C CA . THR A 1 110 ? -6.035 -8.826 11.879 1.00 83.50 110 THR A CA 1
ATOM 845 C C . THR A 1 110 ? -5.792 -8.000 13.146 1.00 83.50 110 THR A C 1
ATOM 847 O O . THR A 1 110 ? -6.371 -6.921 13.271 1.00 83.50 110 THR A O 1
ATOM 850 N N . PRO A 1 111 ? -4.928 -8.442 14.083 1.00 86.38 111 PRO A N 1
ATOM 851 C CA . PRO A 1 111 ? -4.687 -7.704 15.326 1.00 86.38 111 PRO A CA 1
ATOM 852 C C . PRO A 1 111 ? -3.964 -6.371 15.080 1.00 86.38 111 PRO A C 1
ATOM 854 O O . PRO A 1 111 ? -4.200 -5.396 15.789 1.00 86.38 111 PRO A O 1
ATOM 857 N N . LEU A 1 112 ? -3.100 -6.325 14.062 1.00 90.38 112 LEU A N 1
ATOM 858 C CA . LEU A 1 112 ? -2.455 -5.122 13.539 1.00 90.38 112 LEU A CA 1
ATOM 859 C C . LEU A 1 112 ? -2.708 -5.039 12.023 1.00 90.38 112 LEU A C 1
ATOM 861 O O . LEU A 1 112 ? -2.882 -6.084 11.390 1.00 90.38 112 LEU A O 1
ATOM 865 N N . PRO A 1 113 ? -2.683 -3.840 11.413 1.00 91.75 113 PRO A N 1
ATOM 866 C CA . PRO A 1 113 ? -2.752 -3.703 9.961 1.00 91.75 113 PRO A CA 1
ATOM 867 C C . PRO A 1 113 ? -1.575 -4.397 9.255 1.00 91.75 113 PRO A C 1
ATOM 869 O O . PRO A 1 113 ? -0.446 -4.404 9.756 1.00 91.75 113 PRO A O 1
ATOM 872 N N . VAL A 1 114 ? -1.848 -4.951 8.073 1.00 93.06 114 VAL A N 1
ATOM 873 C CA . VAL A 1 114 ? -0.909 -5.716 7.236 1.00 93.06 114 VAL A CA 1
ATOM 874 C C . VAL A 1 114 ? -0.676 -4.979 5.919 1.00 93.06 114 VAL A C 1
ATOM 876 O O . VAL A 1 114 ? -1.621 -4.477 5.307 1.00 93.06 114 VAL A O 1
ATOM 879 N N . VAL A 1 115 ? 0.569 -4.935 5.442 1.00 94.69 115 VAL A N 1
ATOM 880 C CA . VAL A 1 115 ? 0.894 -4.379 4.118 1.00 94.69 115 VAL A CA 1
ATOM 881 C C . VAL A 1 115 ? 0.688 -5.450 3.049 1.00 94.69 115 VAL A C 1
ATOM 883 O O . VAL A 1 115 ? 1.441 -6.414 2.982 1.00 94.69 115 VAL A O 1
ATOM 886 N N . LEU A 1 116 ? -0.310 -5.283 2.177 1.00 93.56 116 LEU A N 1
ATOM 887 C CA . LEU A 1 116 ? -0.598 -6.243 1.101 1.00 93.56 116 LEU A CA 1
ATOM 888 C C . LEU A 1 116 ? 0.316 -6.079 -0.115 1.00 93.56 116 LEU A C 1
ATOM 890 O O . LEU A 1 116 ? 0.671 -7.053 -0.776 1.00 93.56 116 LEU A O 1
ATOM 894 N N . ALA A 1 117 ? 0.652 -4.837 -0.453 1.00 93.38 117 ALA A N 1
ATOM 895 C CA . ALA A 1 117 ? 1.465 -4.512 -1.615 1.00 93.38 117 ALA A CA 1
ATOM 896 C C . ALA A 1 117 ? 2.140 -3.152 -1.429 1.00 93.38 117 ALA A C 1
ATOM 898 O O . ALA A 1 117 ? 1.541 -2.215 -0.900 1.00 93.38 117 ALA A O 1
ATOM 899 N N . LYS A 1 118 ? 3.371 -3.031 -1.929 1.00 93.19 118 LYS A N 1
ATOM 900 C CA . LYS A 1 118 ? 4.068 -1.754 -2.093 1.00 93.19 118 LYS A CA 1
ATOM 901 C C . LYS A 1 118 ? 4.615 -1.661 -3.511 1.00 93.19 118 LYS A C 1
ATOM 903 O O . LYS A 1 118 ? 5.050 -2.667 -4.070 1.00 93.19 118 LYS A O 1
ATOM 908 N N . GLY A 1 119 ? 4.561 -0.473 -4.099 1.00 91.38 119 GLY A N 1
ATOM 909 C CA . GLY A 1 119 ? 4.986 -0.258 -5.475 1.00 91.38 119 GLY A CA 1
ATOM 910 C C . GLY A 1 119 ? 5.477 1.155 -5.729 1.00 91.38 119 GLY A C 1
ATOM 911 O O . GLY A 1 119 ? 5.079 2.106 -5.054 1.00 91.38 119 GLY A O 1
ATOM 912 N N . GLU A 1 120 ? 6.331 1.272 -6.743 1.00 92.00 120 GLU A N 1
ATOM 913 C CA . GLU A 1 120 ? 6.967 2.522 -7.156 1.00 92.00 120 GLU A CA 1
ATOM 914 C C . GLU A 1 120 ? 6.646 2.857 -8.619 1.00 92.00 120 GLU A C 1
ATOM 916 O O . GLU A 1 120 ? 6.373 1.968 -9.436 1.00 92.00 120 GLU A O 1
ATOM 921 N N . GLY A 1 121 ? 6.655 4.149 -8.955 1.00 91.25 121 GLY A N 1
AT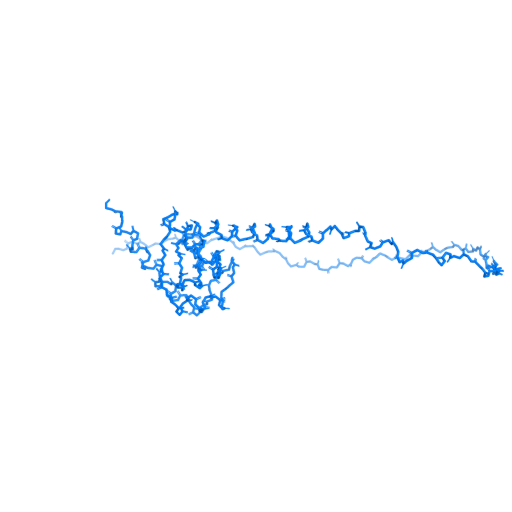OM 922 C CA . GLY A 1 121 ? 6.507 4.665 -10.319 1.00 91.25 121 GLY A CA 1
ATOM 923 C C . GLY A 1 121 ? 5.315 4.072 -11.083 1.00 91.25 121 GLY A C 1
ATOM 924 O O . GLY A 1 121 ? 4.156 4.244 -10.704 1.00 91.25 121 GLY A O 1
ATOM 925 N N . ALA A 1 122 ? 5.591 3.344 -12.169 1.00 89.69 122 ALA A N 1
ATOM 926 C CA . ALA A 1 122 ? 4.562 2.737 -13.019 1.00 89.69 122 ALA A CA 1
ATOM 927 C C . ALA A 1 122 ? 3.736 1.633 -12.324 1.00 89.69 122 ALA A C 1
ATOM 929 O O . ALA A 1 122 ? 2.598 1.370 -12.720 1.00 89.69 122 ALA A O 1
ATOM 930 N N . LEU A 1 123 ? 4.272 0.968 -11.291 1.00 91.00 123 LEU A N 1
ATOM 931 C CA . LEU A 1 123 ? 3.476 0.054 -10.466 1.00 91.00 123 LEU A CA 1
ATOM 932 C C . LEU A 1 123 ? 2.551 0.843 -9.534 1.00 91.00 123 LEU A C 1
ATOM 934 O O . LEU A 1 123 ? 1.362 0.542 -9.476 1.00 91.00 123 LEU A O 1
ATOM 938 N N . ALA A 1 124 ? 3.059 1.905 -8.899 1.00 93.19 124 ALA A N 1
ATOM 939 C CA . ALA A 1 124 ? 2.259 2.779 -8.041 1.00 93.19 124 ALA A CA 1
ATOM 940 C C . ALA A 1 124 ? 1.056 3.386 -8.785 1.00 93.19 124 ALA A C 1
ATOM 942 O O . ALA A 1 124 ? -0.063 3.366 -8.276 1.00 93.19 124 ALA A O 1
ATOM 943 N N . ALA A 1 125 ? 1.258 3.857 -10.020 1.00 92.25 125 ALA A N 1
ATOM 944 C CA . ALA A 1 125 ? 0.180 4.387 -10.856 1.00 92.25 125 ALA A CA 1
ATOM 945 C C . ALA A 1 125 ? -0.924 3.345 -11.135 1.00 92.25 125 ALA A C 1
ATOM 947 O O . ALA A 1 125 ? -2.108 3.660 -11.012 1.00 92.25 125 ALA A O 1
ATOM 948 N N . ARG A 1 126 ? -0.552 2.093 -11.445 1.00 92.06 126 ARG A N 1
ATOM 949 C CA . ARG A 1 126 ? -1.509 0.990 -11.663 1.00 92.06 126 ARG A CA 1
ATOM 950 C C . ARG A 1 126 ? -2.228 0.571 -10.380 1.00 92.06 126 ARG A C 1
ATOM 952 O O . ARG A 1 126 ? -3.430 0.342 -10.424 1.00 92.06 126 ARG A O 1
ATOM 959 N N . MET A 1 127 ? -1.534 0.539 -9.241 1.00 93.88 127 MET A N 1
ATOM 960 C CA . MET A 1 127 ? -2.145 0.291 -7.927 1.00 93.88 127 MET A CA 1
ATOM 961 C C . MET A 1 127 ? -3.206 1.349 -7.588 1.00 93.88 127 MET A C 1
ATOM 963 O O . MET A 1 127 ? -4.312 1.000 -7.186 1.00 93.88 127 MET A O 1
ATOM 967 N N . VAL A 1 128 ? -2.912 2.637 -7.806 1.00 93.12 128 VAL A N 1
ATOM 968 C CA . VAL A 1 128 ? -3.875 3.735 -7.584 1.00 93.12 128 VAL A CA 1
ATOM 969 C C . VAL A 1 128 ? -5.069 3.649 -8.533 1.00 93.12 128 VAL A C 1
ATOM 971 O O . VAL A 1 128 ? -6.197 3.905 -8.114 1.00 93.12 128 VAL A O 1
ATOM 974 N N . GLN A 1 129 ? -4.845 3.276 -9.794 1.00 93.06 129 GLN A N 1
ATOM 975 C CA . GLN A 1 129 ? -5.924 3.078 -10.760 1.00 93.06 129 GLN A CA 1
ATOM 976 C C . GLN A 1 129 ? -6.845 1.918 -10.344 1.00 93.06 129 GLN A C 1
ATOM 978 O O . GLN A 1 129 ? -8.054 2.111 -10.241 1.00 93.06 129 GLN A O 1
ATOM 983 N N . ALA A 1 130 ? -6.279 0.759 -9.996 1.00 93.25 130 ALA A N 1
ATOM 984 C CA . ALA A 1 130 ? -7.048 -0.397 -9.538 1.00 93.25 130 ALA A CA 1
ATOM 985 C C . ALA A 1 130 ? -7.796 -0.139 -8.219 1.00 93.25 130 ALA A C 1
ATOM 987 O O . ALA A 1 130 ? -8.922 -0.600 -8.069 1.00 93.25 130 ALA A O 1
ATOM 988 N N . ALA A 1 131 ? -7.214 0.637 -7.295 1.00 93.62 131 ALA A N 1
ATOM 989 C CA . ALA A 1 131 ? -7.885 1.058 -6.065 1.00 93.62 131 ALA A CA 1
ATOM 990 C C . ALA A 1 131 ? -9.126 1.922 -6.351 1.00 93.62 131 ALA A C 1
ATOM 992 O O . ALA A 1 131 ? -10.177 1.715 -5.750 1.00 93.62 131 ALA A O 1
ATOM 993 N N . ARG A 1 132 ? -9.032 2.857 -7.307 1.00 92.25 132 ARG A N 1
ATOM 994 C CA . ARG A 1 132 ? -10.173 3.681 -7.743 1.00 92.25 132 ARG A CA 1
ATOM 995 C C . ARG A 1 132 ? -11.265 2.842 -8.404 1.00 92.25 132 ARG A C 1
ATOM 997 O O . ARG A 1 132 ? -12.437 3.064 -8.124 1.00 92.25 132 ARG A O 1
ATOM 1004 N N . GLU A 1 133 ? -10.887 1.874 -9.237 1.00 92.88 133 GLU A N 1
ATOM 1005 C CA . GLU A 1 133 ? -11.816 0.938 -9.889 1.00 92.88 133 GLU A CA 1
ATOM 1006 C C . GLU A 1 133 ? -12.571 0.056 -8.886 1.00 92.88 133 GLU A C 1
ATOM 1008 O O . GLU A 1 133 ? -13.750 -0.225 -9.089 1.00 92.88 133 GLU A O 1
ATOM 1013 N N . SER A 1 134 ? -11.922 -0.356 -7.792 1.00 92.06 134 SER A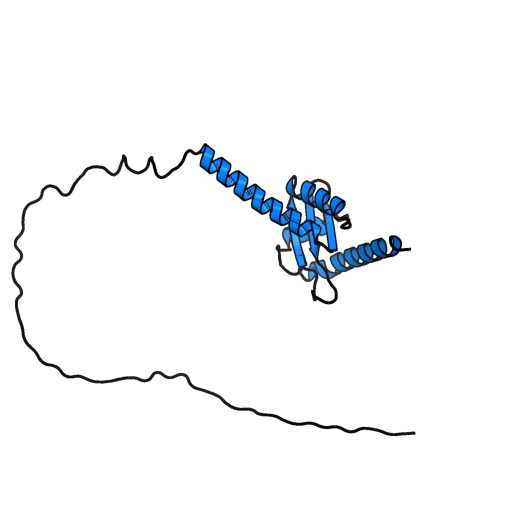 N 1
ATOM 1014 C CA . SER A 1 134 ? -12.531 -1.174 -6.735 1.00 92.06 134 SER A CA 1
ATOM 1015 C C . SER A 1 134 ? -13.197 -0.366 -5.611 1.00 92.06 134 SER A C 1
ATOM 1017 O O . SER A 1 134 ? -13.660 -0.958 -4.638 1.00 92.06 134 SER A O 1
ATOM 1019 N N . GLY A 1 135 ? -13.239 0.970 -5.701 1.00 90.38 135 GLY A N 1
ATOM 1020 C CA . GLY A 1 135 ? -13.804 1.835 -4.655 1.00 90.38 135 GLY A CA 1
ATOM 1021 C C . GLY A 1 135 ? -12.988 1.878 -3.353 1.00 90.38 135 GLY A C 1
ATOM 1022 O O . GLY A 1 135 ? -13.509 2.258 -2.304 1.00 90.38 135 GLY A O 1
ATOM 1023 N N . VAL A 1 136 ? -11.712 1.485 -3.392 1.00 92.81 136 VAL A N 1
ATOM 1024 C CA . VAL A 1 136 ? -10.809 1.541 -2.236 1.00 92.81 136 VAL A CA 1
ATOM 1025 C C . VAL A 1 136 ? -10.334 2.987 -2.034 1.00 92.81 136 VAL A C 1
ATOM 1027 O O . VAL A 1 136 ? -9.811 3.596 -2.972 1.00 92.81 136 VAL A O 1
ATOM 1030 N N . PRO A 1 137 ? -10.478 3.563 -0.825 1.00 92.44 137 PRO A N 1
ATOM 1031 C CA . PRO A 1 137 ? -10.102 4.947 -0.575 1.00 92.44 137 PRO A CA 1
ATOM 1032 C C . PRO A 1 137 ? -8.587 5.144 -0.672 1.00 92.44 137 PRO A C 1
ATOM 1034 O O . PRO A 1 137 ? -7.793 4.422 -0.060 1.00 92.44 137 PRO A O 1
ATOM 1037 N N . VAL A 1 138 ? -8.201 6.161 -1.444 1.00 92.69 138 VAL A N 1
ATOM 1038 C CA . VAL A 1 138 ? -6.809 6.539 -1.700 1.00 92.69 138 VAL A CA 1
ATOM 1039 C C . VAL A 1 138 ? -6.501 7.833 -0.958 1.00 92.69 138 VAL A C 1
ATOM 1041 O O . VAL A 1 138 ? -7.128 8.859 -1.212 1.00 92.69 138 VAL A O 1
ATOM 1044 N N . LEU A 1 139 ? -5.510 7.794 -0.071 1.00 91.38 139 LEU A N 1
ATOM 1045 C CA . LEU A 1 139 ? -5.061 8.939 0.709 1.00 91.38 139 LEU A CA 1
ATOM 1046 C C . LEU A 1 139 ? -3.652 9.364 0.308 1.00 91.38 139 LEU A C 1
ATOM 1048 O O . LEU A 1 139 ? -2.780 8.543 0.014 1.00 91.38 139 LEU A O 1
ATOM 1052 N N . GLN A 1 140 ? -3.421 10.672 0.315 1.00 91.81 140 GLN A N 1
ATOM 1053 C CA . GLN A 1 140 ? -2.120 11.263 0.042 1.00 91.81 140 GLN A CA 1
ATOM 1054 C C . GLN A 1 140 ? -1.431 11.614 1.363 1.00 91.81 140 GLN A C 1
ATOM 1056 O O . GLN A 1 140 ? -1.859 12.523 2.067 1.00 91.81 140 GLN A O 1
ATOM 1061 N N . ASN A 1 141 ? -0.343 10.914 1.687 1.00 92.00 141 ASN A N 1
ATOM 1062 C CA . ASN A 1 141 ? 0.492 11.219 2.848 1.00 92.00 141 ASN A CA 1
ATOM 1063 C C . ASN A 1 141 ? 1.956 10.901 2.511 1.00 92.00 141 ASN A C 1
ATOM 1065 O O . ASN A 1 141 ? 2.393 9.753 2.560 1.00 92.00 141 ASN A O 1
ATOM 1069 N N . ILE A 1 142 ? 2.705 11.939 2.130 1.00 92.00 142 ILE A N 1
ATOM 1070 C CA . ILE A 1 142 ? 4.090 11.830 1.652 1.00 92.00 142 ILE A CA 1
ATOM 1071 C C . ILE A 1 142 ? 5.054 11.286 2.726 1.00 92.00 142 ILE A C 1
ATOM 1073 O O . ILE A 1 142 ? 5.782 10.345 2.397 1.00 92.00 142 ILE A O 1
ATOM 1077 N N . PRO A 1 143 ? 5.114 11.820 3.969 1.00 92.25 143 PRO A N 1
ATOM 1078 C CA . PRO A 1 143 ? 6.044 11.302 4.973 1.00 92.25 143 PRO A CA 1
ATOM 1079 C C . PRO A 1 143 ? 5.724 9.855 5.366 1.00 92.25 143 PRO A C 1
ATOM 1081 O O . PRO A 1 143 ? 6.639 9.034 5.405 1.00 92.25 143 PRO A O 1
ATOM 1084 N N . LEU A 1 144 ? 4.444 9.508 5.556 1.00 92.38 144 LEU A N 1
ATOM 1085 C CA . LEU A 1 144 ? 4.049 8.139 5.897 1.00 92.38 144 LEU A CA 1
ATOM 1086 C C . LEU A 1 144 ? 4.358 7.152 4.762 1.00 92.38 144 LEU A C 1
ATOM 1088 O O . LEU A 1 144 ? 4.901 6.083 5.018 1.00 92.38 144 LEU A O 1
ATOM 1092 N N . ALA A 1 145 ? 4.093 7.523 3.503 1.00 93.12 145 ALA A N 1
ATOM 1093 C CA . ALA A 1 145 ? 4.413 6.683 2.347 1.00 93.12 145 ALA A CA 1
ATOM 1094 C C . ALA A 1 145 ? 5.918 6.380 2.227 1.00 93.12 145 ALA A C 1
ATOM 1096 O O . ALA A 1 145 ? 6.286 5.266 1.861 1.00 93.12 145 ALA A O 1
ATOM 1097 N N . ARG A 1 146 ? 6.793 7.347 2.539 1.00 92.75 146 ARG A N 1
ATOM 1098 C CA . ARG A 1 146 ? 8.252 7.134 2.540 1.00 92.75 146 ARG A CA 1
ATOM 1099 C C . ARG A 1 146 ? 8.678 6.216 3.682 1.00 92.75 146 ARG A C 1
ATOM 1101 O O . ARG A 1 146 ? 9.289 5.185 3.421 1.00 92.75 146 ARG A O 1
ATOM 1108 N N . ALA A 1 147 ? 8.267 6.533 4.912 1.00 92.62 147 ALA A N 1
ATOM 1109 C CA . ALA A 1 147 ? 8.607 5.737 6.089 1.00 92.62 147 ALA A CA 1
ATOM 1110 C C . ALA A 1 147 ? 8.135 4.279 5.956 1.00 92.62 147 ALA A C 1
ATOM 1112 O O . ALA A 1 147 ? 8.879 3.354 6.275 1.00 92.62 147 ALA A O 1
ATOM 1113 N N . MET A 1 148 ? 6.932 4.049 5.419 1.00 91.62 148 MET A N 1
ATOM 1114 C CA . MET A 1 148 ? 6.428 2.701 5.144 1.00 91.62 148 MET A CA 1
ATOM 1115 C C . MET A 1 148 ? 7.165 1.990 4.002 1.00 91.62 148 MET A C 1
ATOM 1117 O O . MET A 1 148 ? 7.309 0.772 4.060 1.00 91.62 148 MET A O 1
ATOM 1121 N N . MET A 1 149 ? 7.636 2.694 2.965 1.00 91.81 149 MET A N 1
ATOM 1122 C CA . MET A 1 149 ? 8.397 2.047 1.886 1.00 91.81 149 MET A CA 1
ATOM 1123 C C . MET A 1 149 ? 9.728 1.481 2.402 1.00 91.81 149 MET A C 1
ATOM 1125 O O . MET A 1 149 ? 10.105 0.366 2.027 1.00 91.81 149 MET A O 1
ATOM 1129 N N . GLU A 1 150 ? 10.388 2.235 3.285 1.00 90.94 150 GLU A N 1
ATOM 1130 C CA . GLU A 1 150 ? 11.676 1.900 3.901 1.00 90.94 150 GLU A CA 1
ATOM 1131 C C . GLU A 1 150 ? 11.552 0.835 5.003 1.00 90.94 150 GLU A C 1
ATOM 1133 O O . GLU A 1 150 ? 12.336 -0.110 5.020 1.00 90.94 150 GLU A O 1
ATOM 1138 N N . SER A 1 151 ? 10.566 0.958 5.901 1.00 90.50 151 SER A N 1
ATOM 1139 C CA . SER A 1 151 ? 10.471 0.129 7.119 1.00 90.50 151 SER A CA 1
ATOM 1140 C C . SER A 1 151 ? 9.497 -1.054 7.052 1.00 90.50 151 SER A C 1
ATOM 1142 O O . SER A 1 151 ? 9.601 -1.953 7.885 1.00 90.50 151 SER A O 1
ATOM 1144 N N . ALA A 1 152 ? 8.544 -1.079 6.111 1.00 90.81 152 ALA A N 1
ATOM 1145 C CA . ALA A 1 152 ? 7.523 -2.128 6.055 1.00 90.81 152 ALA A CA 1
ATOM 1146 C C . ALA A 1 152 ? 7.770 -3.137 4.922 1.00 90.81 152 ALA A C 1
ATOM 1148 O O . ALA A 1 152 ? 8.051 -2.780 3.771 1.00 90.81 152 ALA A O 1
ATOM 1149 N N . GLU A 1 153 ? 7.608 -4.420 5.236 1.00 91.12 153 GLU A N 1
ATOM 1150 C CA . GLU A 1 153 ? 7.695 -5.526 4.282 1.00 91.12 153 GLU A CA 1
ATOM 1151 C C . GLU A 1 153 ? 6.306 -5.967 3.796 1.00 91.12 153 GLU A C 1
ATOM 1153 O O . GLU A 1 153 ? 5.288 -5.736 4.447 1.00 91.12 153 GLU A O 1
ATOM 1158 N N . VAL A 1 154 ? 6.256 -6.575 2.609 1.00 92.31 154 VAL A N 1
ATOM 1159 C CA . VAL A 1 154 ? 5.006 -7.067 2.009 1.00 92.31 154 VAL A CA 1
ATOM 1160 C C . VAL A 1 154 ? 4.570 -8.357 2.708 1.00 92.31 154 VAL A C 1
ATOM 1162 O O . VAL A 1 154 ? 5.408 -9.183 3.059 1.00 92.31 154 VAL A O 1
ATOM 1165 N N . ASP A 1 155 ? 3.260 -8.522 2.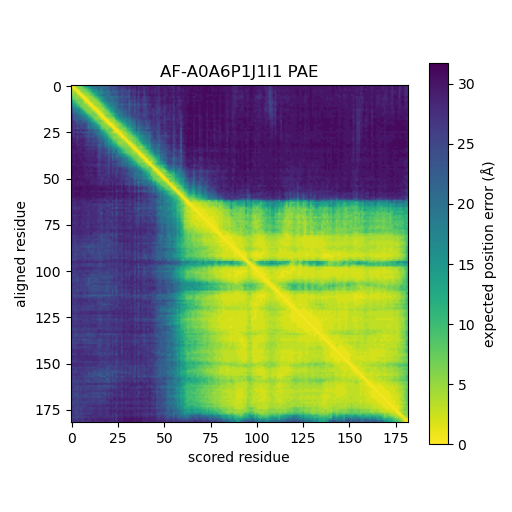890 1.00 91.38 155 ASP A N 1
ATOM 1166 C CA . ASP A 1 155 ? 2.609 -9.609 3.632 1.00 91.38 155 ASP A CA 1
ATOM 1167 C C . ASP A 1 155 ? 2.995 -9.679 5.127 1.00 91.38 155 ASP A C 1
ATOM 1169 O O . ASP A 1 155 ? 2.813 -10.709 5.776 1.00 91.38 155 ASP A O 1
ATOM 1173 N N . GLN A 1 156 ? 3.484 -8.569 5.697 1.00 92.00 156 GLN A N 1
ATOM 1174 C CA . GLN A 1 156 ? 3.833 -8.446 7.117 1.00 92.00 156 GLN A CA 1
ATOM 1175 C C . GLN A 1 156 ? 3.038 -7.348 7.836 1.00 92.00 156 GLN A C 1
ATOM 1177 O O . GLN A 1 156 ? 2.448 -6.452 7.223 1.00 92.00 156 GLN A O 1
ATOM 1182 N N . TYR A 1 157 ? 3.025 -7.437 9.169 1.00 92.25 157 TYR A N 1
ATOM 1183 C CA . TYR A 1 157 ? 2.486 -6.400 10.045 1.00 92.25 157 TYR A CA 1
ATOM 1184 C C . TYR A 1 157 ? 3.349 -5.137 10.009 1.00 92.25 157 TYR A C 1
ATOM 1186 O O . TYR A 1 157 ? 4.565 -5.191 9.835 1.00 92.25 157 TYR A O 1
ATOM 1194 N N . ILE A 1 158 ? 2.706 -3.991 10.209 1.00 90.94 158 ILE A N 1
ATOM 1195 C CA . ILE A 1 158 ? 3.372 -2.685 10.222 1.00 90.94 158 ILE A CA 1
ATOM 1196 C C . ILE A 1 158 ? 4.253 -2.543 11.483 1.00 90.94 158 ILE A C 1
ATOM 1198 O O . ILE A 1 158 ? 3.805 -2.917 12.572 1.00 90.94 158 ILE A O 1
ATOM 1202 N N . PRO A 1 159 ? 5.483 -1.995 11.372 1.00 89.88 159 PRO A N 1
ATOM 1203 C CA . PRO A 1 159 ? 6.364 -1.774 12.519 1.00 89.88 159 PRO A CA 1
ATOM 1204 C C . PRO A 1 159 ? 5.738 -0.823 13.546 1.00 89.88 159 PRO A C 1
ATOM 1206 O O . PRO A 1 159 ? 5.007 0.105 13.194 1.00 89.88 159 PRO A O 1
ATOM 1209 N N . SER A 1 160 ? 6.070 -1.023 14.826 1.00 89.88 160 SER A N 1
ATOM 1210 C CA . SER A 1 160 ? 5.469 -0.308 15.966 1.00 89.88 160 SER A CA 1
ATOM 1211 C C . SER A 1 160 ? 5.537 1.218 15.859 1.00 89.88 160 SER A C 1
ATOM 1213 O O . SER A 1 160 ? 4.626 1.899 16.318 1.00 89.88 160 SER A O 1
ATOM 1215 N N . GLU A 1 161 ? 6.578 1.747 15.215 1.00 91.19 161 GLU A N 1
ATOM 1216 C CA . GLU A 1 161 ? 6.800 3.183 14.999 1.00 91.19 161 GLU A CA 1
ATOM 1217 C C . GLU A 1 161 ? 5.730 3.845 14.114 1.00 91.19 161 GLU A C 1
ATOM 1219 O O . GLU A 1 161 ? 5.471 5.037 14.249 1.00 91.19 161 GLU A O 1
ATOM 1224 N N . LEU A 1 162 ? 5.083 3.085 13.220 1.00 90.88 162 LEU A N 1
ATOM 1225 C CA . LEU A 1 162 ? 4.109 3.611 12.253 1.00 90.88 162 LEU A CA 1
ATOM 1226 C C . LEU A 1 162 ? 2.653 3.264 12.594 1.00 90.88 162 LEU A C 1
ATOM 1228 O O . LEU A 1 162 ? 1.738 3.703 11.894 1.00 90.88 162 LEU A O 1
ATOM 1232 N N . VAL A 1 163 ? 2.416 2.514 13.676 1.00 91.12 163 VAL A N 1
ATOM 1233 C CA . VAL A 1 163 ? 1.071 2.076 14.090 1.00 91.12 163 VAL A CA 1
ATOM 1234 C C . VAL A 1 163 ? 0.143 3.264 14.361 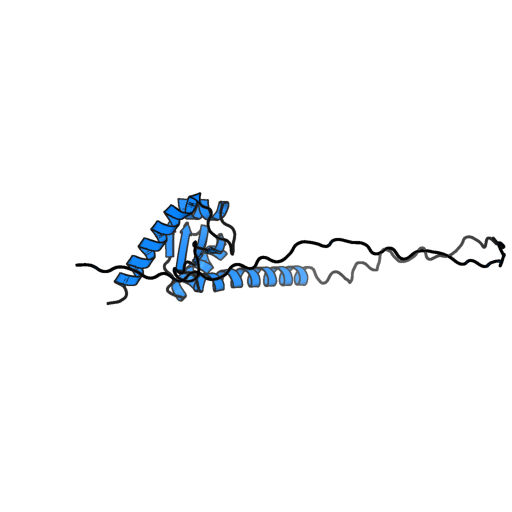1.00 91.12 163 VAL A C 1
ATOM 1236 O O . VAL A 1 163 ? -1.007 3.241 13.929 1.00 91.12 163 VAL A O 1
ATOM 1239 N N . GLU A 1 164 ? 0.628 4.320 15.020 1.00 91.31 164 GLU A N 1
ATOM 1240 C CA . GLU A 1 164 ? -0.181 5.504 15.346 1.00 91.31 164 GLU A CA 1
ATOM 1241 C C . GLU A 1 164 ? -0.637 6.262 14.088 1.00 91.31 164 GLU A C 1
ATOM 1243 O O . GLU A 1 164 ? -1.833 6.508 13.906 1.00 91.31 164 GLU A O 1
ATOM 1248 N N . ALA A 1 165 ? 0.300 6.552 13.180 1.00 91.94 165 ALA A N 1
ATOM 1249 C CA . ALA A 1 165 ? 0.030 7.262 11.930 1.00 91.94 165 ALA A CA 1
ATOM 1250 C C . ALA A 1 165 ? -0.892 6.463 10.989 1.00 91.94 165 ALA A C 1
ATOM 1252 O O . ALA A 1 165 ? -1.769 7.026 10.332 1.00 91.94 165 ALA A O 1
ATOM 1253 N N . VAL A 1 166 ? -0.747 5.134 10.943 1.00 91.56 166 VAL A N 1
ATOM 1254 C CA . VAL A 1 166 ? -1.649 4.274 10.162 1.00 91.56 166 VAL A CA 1
ATOM 1255 C C . VAL A 1 166 ? -3.030 4.183 10.812 1.00 91.56 166 VAL A C 1
ATOM 1257 O O . VAL A 1 166 ? -4.033 4.217 10.101 1.00 91.56 166 VAL A O 1
ATOM 1260 N N . ALA A 1 167 ? -3.117 4.131 12.143 1.00 91.56 167 ALA A N 1
ATOM 1261 C CA . ALA A 1 167 ? -4.399 4.166 12.842 1.00 91.56 167 ALA A CA 1
ATOM 1262 C C . ALA A 1 167 ? -5.159 5.481 12.584 1.00 91.56 167 ALA A C 1
ATOM 1264 O O . ALA A 1 167 ? -6.383 5.461 12.479 1.00 91.56 167 ALA A O 1
ATOM 1265 N N . GLU A 1 168 ? -4.464 6.613 12.436 1.00 91.50 168 GLU A N 1
ATOM 1266 C CA . GLU A 1 168 ? -5.071 7.884 12.019 1.00 91.50 168 GLU A CA 1
ATOM 1267 C C . GLU A 1 168 ? -5.656 7.818 10.603 1.00 91.50 168 GLU A C 1
ATOM 1269 O O . GLU A 1 168 ? -6.830 8.141 10.407 1.00 91.50 168 GLU A O 1
ATOM 1274 N N . VAL A 1 169 ? -4.883 7.313 9.636 1.00 91.62 169 VAL A N 1
ATOM 1275 C CA . VAL A 1 169 ? -5.352 7.102 8.257 1.00 91.62 169 VAL A CA 1
ATOM 1276 C C . VAL A 1 169 ? -6.577 6.182 8.220 1.00 91.62 169 VAL A C 1
ATOM 1278 O O . VAL A 1 169 ? -7.549 6.489 7.533 1.00 91.62 169 VAL A O 1
ATOM 1281 N N . LEU A 1 170 ? -6.569 5.087 8.986 1.00 90.00 170 LEU A N 1
ATOM 1282 C CA . LEU A 1 170 ? -7.692 4.148 9.058 1.00 90.00 170 LEU A CA 1
ATOM 1283 C C . LEU A 1 170 ? -8.948 4.780 9.678 1.00 90.00 170 LEU A C 1
ATOM 1285 O O . LEU A 1 170 ? -10.042 4.548 9.167 1.00 90.00 170 LEU A O 1
ATOM 1289 N N . ARG A 1 171 ? -8.814 5.629 10.710 1.00 91.06 171 ARG A N 1
ATOM 1290 C CA . ARG A 1 171 ? -9.947 6.402 11.260 1.00 91.06 171 ARG A CA 1
ATOM 1291 C C . ARG A 1 171 ? -10.558 7.331 10.209 1.00 91.06 171 ARG A C 1
ATOM 1293 O O . ARG A 1 171 ? -11.778 7.377 10.081 1.00 91.06 171 ARG A O 1
ATOM 1300 N N . MET A 1 172 ? -9.728 8.032 9.433 1.00 90.00 172 MET A N 1
ATOM 1301 C CA . MET A 1 172 ? -10.209 8.937 8.383 1.00 90.00 172 MET A CA 1
ATOM 1302 C C . MET A 1 172 ? -10.893 8.182 7.232 1.00 90.00 172 MET A C 1
ATOM 1304 O O . MET A 1 172 ? -11.942 8.605 6.753 1.00 90.00 172 MET A O 1
ATOM 1308 N N . VAL A 1 173 ? -10.358 7.021 6.845 1.00 89.38 173 VAL A N 1
ATOM 1309 C CA . VAL A 1 173 ? -10.985 6.090 5.888 1.00 89.38 173 VAL A CA 1
ATOM 1310 C C . VAL A 1 173 ? -12.359 5.619 6.360 1.00 89.38 173 VAL A C 1
ATOM 1312 O O . VAL A 1 173 ? -13.297 5.547 5.568 1.00 89.38 173 VAL A O 1
ATOM 1315 N N . GLU A 1 174 ? -12.483 5.272 7.639 1.00 87.62 174 GLU A N 1
ATOM 1316 C CA . GLU A 1 174 ? -13.727 4.749 8.197 1.00 87.62 174 GLU A CA 1
ATOM 1317 C C . GLU A 1 174 ? -14.802 5.844 8.307 1.00 87.62 174 GLU A C 1
ATOM 1319 O O . GLU A 1 174 ? -15.959 5.581 7.983 1.00 87.62 174 GLU A O 1
ATOM 1324 N N . ALA A 1 175 ? -14.414 7.087 8.620 1.00 87.12 175 ALA A N 1
ATOM 1325 C CA . ALA A 1 175 ? -15.294 8.256 8.542 1.00 87.12 175 ALA A CA 1
ATOM 1326 C C . ALA A 1 175 ? -15.788 8.521 7.104 1.00 87.12 175 ALA A C 1
ATOM 1328 O O . ALA A 1 175 ? -16.993 8.611 6.878 1.00 87.12 175 ALA A O 1
ATOM 1329 N N . MET A 1 176 ? -14.885 8.535 6.112 1.00 84.88 176 MET A N 1
ATOM 1330 C CA . MET A 1 176 ? -15.244 8.709 4.692 1.00 84.88 176 MET A CA 1
ATOM 1331 C C . MET A 1 176 ? -16.215 7.629 4.184 1.00 84.88 176 MET A C 1
ATOM 1333 O O . MET A 1 176 ? -17.077 7.909 3.354 1.00 84.88 176 MET A O 1
ATOM 1337 N N . LYS A 1 177 ? -16.097 6.388 4.679 1.00 82.62 177 LYS A N 1
ATOM 1338 C CA . LYS A 1 177 ? -17.037 5.304 4.348 1.00 82.62 177 LYS A CA 1
ATOM 1339 C C . LYS A 1 177 ? -18.413 5.495 4.994 1.00 82.62 177 LYS A C 1
ATOM 1341 O O . LYS A 1 177 ? -19.407 5.139 4.370 1.00 82.62 177 LYS A O 1
ATOM 1346 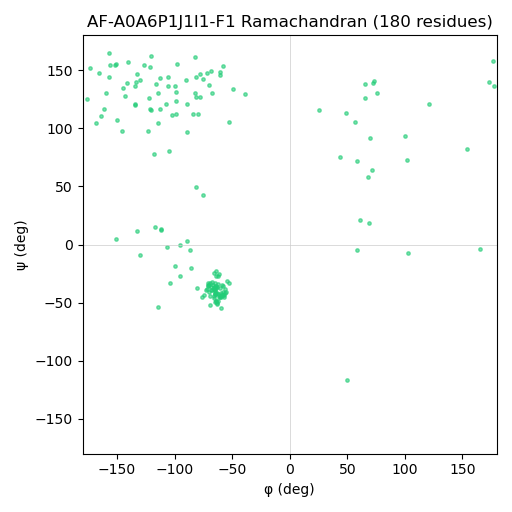N N . GLN A 1 178 ? -18.481 6.048 6.206 1.00 78.50 178 GLN A N 1
ATOM 1347 C CA . GLN A 1 178 ? -19.749 6.318 6.896 1.00 78.50 178 GLN A CA 1
ATOM 1348 C C . GLN A 1 178 ? -20.534 7.458 6.235 1.00 78.50 178 GLN A C 1
ATOM 1350 O O . GLN A 1 178 ? -21.739 7.325 6.047 1.00 78.50 178 GLN A O 1
ATOM 1355 N N . GLU A 1 179 ? -19.864 8.530 5.799 1.00 73.31 179 GLU A N 1
ATOM 1356 C CA . GLU A 1 179 ? -20.504 9.640 5.068 1.00 73.31 179 GLU A CA 1
ATOM 1357 C C . GLU A 1 179 ? -21.143 9.207 3.735 1.00 73.31 179 GLU A C 1
ATOM 1359 O O . GLU A 1 179 ? -22.085 9.840 3.262 1.00 73.31 179 GLU A O 1
ATOM 1364 N N . HIS A 1 180 ? -20.653 8.121 3.127 1.00 65.00 180 HIS A N 1
ATOM 1365 C CA . HIS A 1 180 ? -21.148 7.614 1.844 1.00 65.00 180 HIS A CA 1
ATOM 1366 C C . HIS A 1 180 ? -22.352 6.656 1.958 1.00 65.00 180 HIS A C 1
ATOM 1368 O O . HIS A 1 180 ? -22.895 6.250 0.931 1.00 65.00 180 HIS A O 1
ATOM 1374 N N . ASN A 1 181 ? -22.786 6.289 3.170 1.00 56.88 181 ASN A N 1
ATOM 1375 C CA . ASN A 1 181 ? -23.900 5.360 3.394 1.00 56.88 181 ASN A CA 1
ATOM 1376 C C . ASN A 1 181 ? -25.067 6.042 4.150 1.00 56.88 181 ASN A C 1
ATOM 1378 O O . ASN A 1 181 ? -25.197 5.833 5.362 1.00 56.88 181 ASN A O 1
ATOM 1382 N N . PRO A 1 182 ? -25.894 6.855 3.462 1.00 50.88 182 PRO A N 1
ATOM 1383 C CA . PRO A 1 182 ? -27.115 7.446 4.020 1.00 50.88 182 PRO A CA 1
ATOM 1384 C C . PRO A 1 182 ? -28.258 6.429 4.207 1.00 50.88 182 PRO A C 1
ATOM 1386 O O . PRO A 1 182 ? -28.295 5.423 3.461 1.00 50.88 182 PRO A O 1
#

Radius of gyration: 33.83 Å; Cα contacts (8 Å, |Δi|>4): 185; chains: 1; bounding box: 80×78×78 Å

Nearest PDB structures (foldseek):
  2w0r-assembly1_A-2  TM=7.817E-01  e=4.991E-13  Yersinia enterocolitica
  2v5g-assembly1_A-2  TM=7.816E-01  e=1.006E-12  Yersinia enterocolitica
  2jli-assembly1_A  TM=9.096E-01  e=2.438E-11  Yersinia pestis
  3bzs-assembly1_A  TM=9.603E-01  e=6.710E-10  Escherichia coli
  3bzp-assembly1_A  TM=9.637E-01  e=1.117E-09  Escherichia coli

Mean predicted aligned error: 16.71 Å

Sequence (182 aa):
MADVGHTAKRSLFFAATLLYAWCNCPRMGSSANGIKLGTIIPVSSRDIIKIASSKAYKQAEGDPHIKHQRKHLHQEMLQEGAVEKTRQASAVITNPTHLAIAILYDKDKTPLPVVLAKGEGALAARMVQAARESGVPVLQNIPLARAMMESAEVDQYIPSELVEAVAEVLRMVEAMKQEHNP

Foldseek 3Di:
DDDDDDDDDDDDDDDDDDDDDDDDDDDDDDDDDDDDDDDDDDDDDDDPDPDDPPPPPPPVDDDVVVVVVVVVVVVVVVLVQQLVLLLQAQAWEDDPQFKIWGWHDDVVPDPAIATAHIDTHPSRVSSVVSCVVSVHYYHYDVVLRVCCVVQPDHRDGDDPVCRVVVVVVSVVSVVVVVVVPD

pLDDT: mean 72.74, std 23.39, range [31.92, 95.12]

Solvent-accessible surface area (backbone atoms only — not comparable to full-atom values): 11636 Å² total; per-residue (Å²): 134,88,88,86,89,82,91,86,90,86,83,91,81,94,82,84,82,88,85,93,76,90,84,84,86,85,82,92,84,91,86,81,90,81,88,80,89,82,79,95,74,92,81,77,99,74,86,86,72,96,70,66,100,82,75,79,80,79,74,82,65,67,57,66,66,59,53,51,50,54,51,49,54,53,53,48,55,58,50,49,53,39,31,58,41,26,47,71,21,61,35,31,39,22,26,89,81,44,36,27,37,18,32,35,65,42,92,90,81,37,97,59,48,29,28,55,23,73,34,50,38,78,49,14,54,49,31,54,49,40,14,58,76,58,71,31,54,75,43,84,38,56,71,59,38,51,54,44,65,76,71,41,53,70,78,31,63,62,49,80,90,50,48,64,66,50,52,52,54,51,51,53,51,53,50,59,55,54,75,72,62,128

Secondary structure (DSSP, 8-state):
-----------------------------------------------S----TTSSSSSSS--HHHHHHHHHHHHHHHHHHHHHHHHT-SEEEEETTTEEEEEE--TTT-SS-EEEEEEEHHHHHHHHHHHHHTT--EEE-HHHHHHHHHH--TTSBPPGGGHHHHHHHHHHHHHHHHHT--